Protein AF-A0A7Y9J3Q9-F1 (afdb_monomer_lite)

Secondary structure (DSSP, 8-state):
-PPPB-TTSPBTTTSPP-B---SS-PPTTSSSS---TT---S-SBSSPPP--HHHHHHHHHHHHHHS--BTTB--GGGSSHHHHHHHHSBPTTS---STT--BHHHHHHHHHHHHHHHHHS-HHHHHHHHHHHHHTT-HHHHHHHHHHHHHHHTSHHHHHHHHHH-GGGTT-----TTTTTTTTSPP--HHHHHHHHHH-----GGG-PPP-GGG-----

Organism: NCBI:txid663602

pLDDT: mean 79.46, std 19.02, range [37.28, 98.75]

Radius of gyration: 23.72 Å; chains: 1; bounding box: 51×58×69 Å

InterPro domains:
  IPR027056 Gluconate 2-dehydrogenase subunit 3 [PF13618] (55-160)

Foldseek 3Di:
DDFDADPVRHGFQEAAAAKDFEQFDDDAPVQQHDDPGRDGDDIFHNDFADDDPQLLLLLLLLLCLLPPDDPLADRLSVQCLRSLLRRHAGEGRYHQDDPVSHHDVLLVVVSVVCTVVLSVDDSVVVNVVLVVCVVVVPSNSRRSSVSSVVSRCQGSRRLVSQLVPPPVSVPPPHDCPPPHVPVPDDPCDPVVVVVCVVPPDDDDPVRDDDDDCPPPDDDD

Sequence (220 aa):
MSSVHTENGAPVGEAPAPWGAPEATVEPGKGGGYFEAGRPRLGGLEKPVQFSEPRQAVIKALADTIIPPHPDWPDASAVDIVAFCGRYITPTGYKNKHFPWADEDSFVAALDRLGQAFVDADPAERAKAFEALEKAEDPFFEQIRALVYYGYYSRPEVVLAIRKNVPAGRDYHGPPLPYGYIQSLEPWDETTLAQANDNGSYLETDQVERVDLSKITWIR

Structure (mmCIF, N/CA/C/O backbone):
data_AF-A0A7Y9J3Q9-F1
#
_entry.id   AF-A0A7Y9J3Q9-F1
#
loop_
_atom_site.group_PDB
_atom_site.id
_atom_site.type_symbol
_atom_site.label_atom_id
_atom_site.label_alt_id
_atom_site.label_comp_id
_atom_site.label_asym_id
_atom_site.label_entity_id
_atom_site.label_seq_id
_atom_site.pdbx_PDB_ins_code
_atom_site.Cartn_x
_atom_site.Cartn_y
_atom_site.Cartn_z
_atom_site.occupancy
_atom_site.B_iso_or_equiv
_atom_site.auth_seq_id
_atom_site.auth_comp_id
_atom_site.auth_asym_id
_atom_site.auth_atom_id
_atom_site.pdbx_PDB_model_num
ATOM 1 N N . MET A 1 1 ? -34.532 19.925 7.547 1.00 42.62 1 MET A N 1
ATOM 2 C CA . MET A 1 1 ? -33.299 19.111 7.560 1.00 42.62 1 MET A CA 1
ATOM 3 C C . MET A 1 1 ? -32.415 19.653 6.451 1.00 42.62 1 MET A C 1
ATOM 5 O O . MET A 1 1 ? -32.824 19.569 5.303 1.00 42.62 1 MET A O 1
ATOM 9 N N . SER A 1 2 ? -31.320 20.338 6.790 1.00 43.47 2 SER A N 1
ATOM 10 C CA . SER A 1 2 ? -30.417 20.947 5.800 1.00 43.47 2 SER A CA 1
ATOM 11 C C . SER A 1 2 ? -29.634 19.838 5.100 1.00 43.47 2 SER A C 1
ATOM 13 O O . SER A 1 2 ? -28.964 19.067 5.783 1.00 43.47 2 SER A O 1
ATOM 15 N N . SER A 1 3 ? -29.740 19.725 3.777 1.00 48.22 3 SER A N 1
ATOM 16 C CA . SER A 1 3 ? -28.911 18.804 2.997 1.00 48.22 3 SER A CA 1
ATOM 17 C C . SER A 1 3 ? -27.467 19.299 3.004 1.00 48.22 3 SER A C 1
ATOM 19 O O . SER A 1 3 ? -27.197 20.456 2.683 1.00 48.22 3 SER A O 1
ATOM 21 N N . VAL A 1 4 ? -26.539 18.435 3.413 1.00 51.44 4 VAL A N 1
ATOM 22 C CA . VAL A 1 4 ? -25.102 18.700 3.304 1.00 51.44 4 VAL A CA 1
ATOM 23 C C . VAL A 1 4 ? -24.695 18.399 1.862 1.00 51.44 4 VAL A C 1
ATOM 25 O O . VAL A 1 4 ? -25.029 17.338 1.328 1.00 51.44 4 VAL A O 1
ATOM 28 N N . HIS A 1 5 ? -24.022 19.350 1.221 1.00 49.19 5 HIS A N 1
ATOM 29 C CA . HIS A 1 5 ? -23.558 19.257 -0.162 1.00 49.19 5 HIS A CA 1
ATOM 30 C C . HIS A 1 5 ? -22.026 19.154 -0.197 1.00 49.19 5 HIS A C 1
ATOM 32 O O . HIS A 1 5 ? -21.348 19.700 0.670 1.00 49.19 5 HIS A O 1
ATOM 38 N N . THR A 1 6 ? -21.488 18.447 -1.193 1.00 55.41 6 THR A N 1
ATOM 39 C CA . THR A 1 6 ? -20.044 18.408 -1.510 1.00 55.41 6 THR A CA 1
ATOM 40 C C . THR A 1 6 ? -19.549 19.780 -1.998 1.00 55.41 6 THR A C 1
ATOM 42 O O . THR A 1 6 ? -20.369 20.634 -2.343 1.00 55.41 6 THR A O 1
ATOM 45 N N . GLU A 1 7 ? -18.228 19.999 -2.102 1.00 53.34 7 GLU A N 1
ATOM 46 C CA . GLU A 1 7 ? -17.648 21.247 -2.660 1.00 53.34 7 GLU A CA 1
ATOM 47 C C . GLU A 1 7 ? -18.191 21.594 -4.064 1.00 53.34 7 GLU A C 1
ATOM 49 O O . GLU A 1 7 ? -18.233 22.761 -4.444 1.00 53.34 7 GLU A O 1
ATOM 54 N N . ASN A 1 8 ? -18.697 20.596 -4.799 1.00 52.78 8 ASN A N 1
ATOM 55 C CA . ASN A 1 8 ? -19.286 20.747 -6.132 1.00 52.78 8 ASN A CA 1
ATOM 56 C C . ASN A 1 8 ? -20.826 20.896 -6.126 1.00 52.78 8 ASN A C 1
ATOM 58 O O . ASN A 1 8 ? -21.457 20.804 -7.177 1.00 52.78 8 ASN A O 1
ATOM 62 N N . GLY A 1 9 ? -21.463 21.075 -4.963 1.00 55.41 9 GLY A N 1
ATOM 63 C CA . GLY A 1 9 ? -22.913 21.295 -4.835 1.00 55.41 9 GLY A CA 1
ATOM 64 C C . GLY A 1 9 ? -23.789 20.037 -4.943 1.00 55.41 9 GLY A C 1
ATOM 65 O O . GLY A 1 9 ? -25.004 20.111 -4.755 1.00 55.41 9 GLY A O 1
ATOM 66 N N . ALA A 1 10 ? -23.205 18.865 -5.196 1.00 57.31 10 ALA A N 1
ATOM 67 C CA . ALA A 1 10 ? -23.936 17.600 -5.250 1.00 57.31 10 ALA A CA 1
ATOM 68 C C . ALA A 1 10 ? -24.262 17.060 -3.841 1.00 57.31 10 ALA A C 1
ATOM 70 O O . ALA A 1 10 ? -23.488 17.323 -2.913 1.00 57.31 10 ALA A O 1
ATOM 71 N N . PRO A 1 11 ? -25.357 16.292 -3.664 1.00 60.12 11 PRO A N 1
ATOM 72 C CA . PRO A 1 11 ? -25.676 15.649 -2.391 1.00 60.12 11 PRO A CA 1
ATOM 73 C C . PRO A 1 11 ? -24.534 14.737 -1.929 1.00 60.12 11 PRO A C 1
ATOM 75 O O . PRO A 1 11 ? -23.948 13.999 -2.729 1.00 60.12 11 PRO A O 1
ATOM 78 N N . VAL A 1 12 ? -24.223 14.791 -0.632 1.00 64.88 12 VAL A N 1
ATOM 79 C CA . VAL A 1 12 ? -23.258 13.887 0.008 1.00 64.88 12 VAL A CA 1
ATOM 80 C C . VAL A 1 12 ? -23.619 12.426 -0.290 1.00 64.88 12 VAL A C 1
ATOM 82 O O . VAL A 1 12 ? -24.762 12.012 -0.117 1.00 64.88 12 VAL A O 1
ATOM 85 N N . GLY A 1 13 ? -22.638 11.647 -0.749 1.00 60.88 13 GLY A N 1
ATOM 86 C CA . GLY A 1 13 ? -22.780 10.216 -1.036 1.00 60.88 13 GLY A CA 1
ATOM 87 C C . GLY A 1 13 ? -23.305 9.868 -2.434 1.00 60.88 13 GLY A C 1
ATOM 88 O O . GLY A 1 13 ? -23.347 8.687 -2.781 1.00 60.88 13 GLY A O 1
ATOM 89 N N . GLU A 1 14 ? -23.659 10.852 -3.268 1.00 69.88 14 GLU A N 1
ATOM 90 C CA . GLU A 1 14 ? -24.157 10.602 -4.632 1.00 69.88 14 GLU A CA 1
ATOM 91 C C . GLU A 1 14 ? -23.128 10.931 -5.724 1.00 69.88 14 GLU A C 1
ATOM 93 O O . GLU A 1 14 ? -23.057 10.233 -6.745 1.00 69.88 14 GLU A O 1
ATOM 98 N N . ALA A 1 15 ? -22.286 11.944 -5.501 1.00 68.94 15 ALA A N 1
ATOM 99 C CA . ALA A 1 15 ? -21.261 12.347 -6.460 1.00 68.94 15 ALA A CA 1
ATOM 100 C C . ALA A 1 15 ? -20.084 11.355 -6.517 1.00 68.94 15 ALA A C 1
ATOM 102 O O . ALA A 1 15 ? -19.640 10.862 -5.475 1.00 68.94 15 ALA A O 1
ATOM 103 N N . PRO A 1 16 ? -19.537 11.059 -7.716 1.00 65.12 16 PRO A N 1
ATOM 104 C CA . PRO A 1 16 ? -18.237 10.405 -7.817 1.00 65.12 16 PRO A CA 1
ATOM 105 C C . PRO A 1 16 ? -17.138 11.328 -7.276 1.00 65.12 16 PRO A C 1
ATOM 107 O O . PRO A 1 16 ? -17.211 12.544 -7.451 1.00 65.12 16 PRO A O 1
ATOM 110 N N . ALA A 1 17 ? -16.115 10.748 -6.649 1.00 66.88 17 ALA A N 1
ATOM 111 C CA . ALA A 1 17 ? -14.922 11.494 -6.261 1.00 66.88 17 ALA A CA 1
ATOM 112 C C . ALA A 1 17 ? -14.187 12.048 -7.501 1.00 66.88 17 ALA A C 1
ATOM 114 O O . ALA A 1 17 ? -14.263 11.427 -8.566 1.00 66.88 17 ALA A O 1
ATOM 115 N N . PRO A 1 18 ? -13.497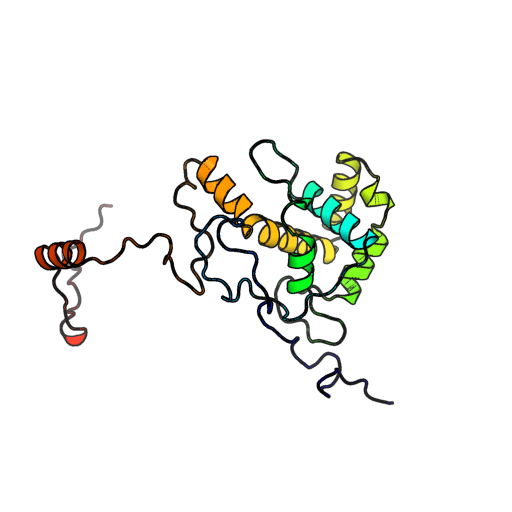 13.199 -7.403 1.00 69.75 18 PRO A N 1
ATOM 116 C CA . PRO A 1 18 ? -12.731 13.751 -8.517 1.00 69.75 18 PRO A CA 1
ATOM 117 C C . PRO A 1 18 ? -11.520 12.857 -8.830 1.00 69.75 18 PRO A C 1
ATOM 119 O O . PRO A 1 18 ? -10.536 12.819 -8.088 1.00 69.75 18 PRO A O 1
ATOM 122 N N . TRP A 1 19 ? -11.617 12.105 -9.929 1.00 61.50 19 TRP A N 1
ATOM 123 C CA . TRP A 1 19 ? -10.537 11.268 -10.453 1.00 61.50 19 TRP A CA 1
ATOM 124 C C . TRP A 1 19 ? -9.610 12.090 -11.341 1.00 61.50 19 TRP A C 1
ATOM 126 O O . TRP A 1 19 ? -10.067 12.819 -12.220 1.00 61.50 19 TRP A O 1
ATOM 136 N N . GLY A 1 20 ? -8.308 11.919 -11.154 1.00 60.81 20 GLY A N 1
ATOM 137 C CA . GLY A 1 20 ? -7.297 12.650 -11.901 1.00 60.81 20 GLY A CA 1
ATOM 138 C C . GLY A 1 20 ? -5.899 12.198 -11.514 1.00 60.81 20 GLY A C 1
ATOM 139 O O . GLY A 1 20 ? -5.695 11.519 -10.512 1.00 60.81 20 GLY A O 1
ATOM 140 N N . ALA A 1 21 ? -4.925 12.552 -12.337 1.00 55.50 21 ALA A N 1
ATOM 141 C CA . ALA A 1 21 ? -3.525 12.299 -12.042 1.00 55.50 21 ALA A CA 1
ATOM 142 C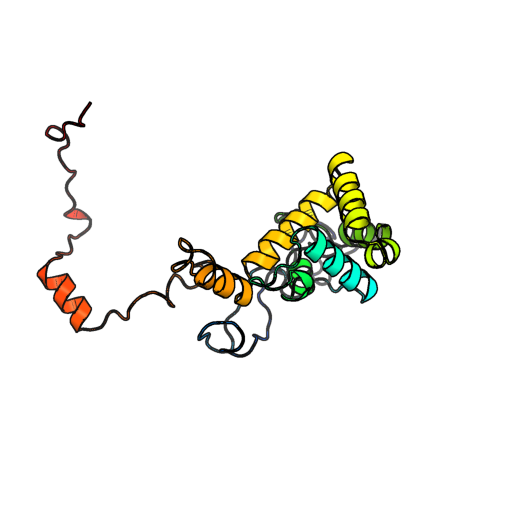 C . ALA A 1 21 ? -2.883 13.532 -11.388 1.00 55.50 21 ALA A C 1
ATOM 144 O O . ALA A 1 21 ? -3.349 14.646 -11.623 1.00 55.50 21 ALA A O 1
ATOM 145 N N . PRO A 1 22 ? -1.823 13.354 -10.580 1.00 53.41 22 PRO A N 1
ATOM 146 C CA . PRO A 1 22 ? -1.166 14.461 -9.890 1.00 53.41 22 PRO A CA 1
ATOM 147 C C . PRO A 1 22 ? -0.633 15.522 -10.863 1.00 53.41 22 PRO A C 1
ATOM 149 O O . PRO A 1 22 ? -0.102 15.192 -11.923 1.00 53.41 22 PRO A O 1
ATOM 152 N N . GLU A 1 23 ? -0.714 16.787 -10.443 1.00 47.53 23 GLU A N 1
ATOM 153 C CA . GLU A 1 23 ? -0.252 17.966 -11.195 1.00 47.53 23 GLU A CA 1
ATOM 154 C C . GLU A 1 23 ? 1.276 17.976 -11.416 1.00 47.53 23 GLU A C 1
ATOM 156 O O . GLU A 1 23 ? 1.760 18.509 -12.412 1.00 47.53 23 GLU A O 1
ATOM 161 N N . ALA A 1 24 ? 2.043 17.332 -10.524 1.00 49.06 24 ALA A N 1
ATOM 162 C CA . ALA A 1 24 ? 3.501 17.238 -10.592 1.00 49.06 24 ALA A CA 1
ATOM 163 C C . ALA A 1 24 ? 3.999 15.782 -10.567 1.00 49.06 24 ALA A C 1
ATOM 165 O O . ALA A 1 24 ? 3.512 14.939 -9.809 1.00 49.06 24 ALA A O 1
ATOM 166 N N . THR A 1 25 ? 5.012 15.495 -11.389 1.00 45.78 25 THR A N 1
ATOM 167 C CA . THR A 1 25 ? 5.641 14.174 -11.544 1.00 45.78 25 THR A CA 1
ATOM 168 C C . THR A 1 25 ? 7.032 14.136 -10.915 1.00 45.78 25 THR A C 1
ATOM 170 O O . THR A 1 25 ? 7.761 15.122 -10.989 1.00 45.78 25 THR A O 1
ATOM 173 N N . VAL A 1 26 ? 7.446 12.986 -10.368 1.00 46.09 26 VAL A N 1
ATOM 174 C CA . VAL A 1 26 ? 8.850 12.756 -9.975 1.00 46.09 26 VAL A CA 1
ATOM 175 C C . VAL A 1 26 ? 9.752 12.856 -11.208 1.00 46.09 26 VAL A C 1
ATOM 177 O O . VAL A 1 26 ? 9.405 12.332 -12.269 1.00 46.09 26 VAL A O 1
ATOM 180 N N . GLU A 1 27 ? 10.902 13.513 -11.045 1.00 41.78 27 GLU A N 1
ATOM 181 C CA . GLU A 1 27 ? 11.908 13.716 -12.091 1.00 41.78 27 GLU A CA 1
ATOM 182 C C . GLU A 1 27 ? 12.262 12.406 -12.831 1.00 41.78 27 GLU A C 1
ATOM 184 O O . GLU A 1 27 ? 12.531 11.372 -12.193 1.00 41.78 27 GLU A O 1
ATOM 189 N N . PRO A 1 28 ? 12.300 12.433 -14.174 1.00 37.28 28 PRO A N 1
ATOM 190 C CA . PRO A 1 28 ? 12.718 11.299 -14.992 1.00 37.28 28 PRO A CA 1
ATOM 191 C C . PRO A 1 28 ? 14.104 10.785 -14.584 1.00 37.28 28 PRO A C 1
ATOM 193 O O . PRO A 1 28 ? 15.003 11.561 -14.276 1.00 37.28 28 PRO A O 1
ATOM 196 N N . GLY A 1 29 ? 14.299 9.464 -14.574 1.00 43.34 29 GLY A N 1
ATOM 197 C CA . GLY A 1 29 ? 15.588 8.851 -14.219 1.00 43.34 29 GLY A CA 1
ATOM 198 C C . GLY A 1 29 ? 15.796 8.524 -12.733 1.00 43.34 29 GLY A C 1
ATOM 199 O O . GLY A 1 29 ? 16.590 7.636 -12.437 1.00 43.34 29 GLY A O 1
ATOM 200 N N . LYS A 1 30 ? 15.034 9.110 -11.796 1.00 49.03 30 LYS A N 1
ATOM 201 C CA . LYS A 1 30 ? 15.006 8.625 -10.395 1.00 49.03 30 LYS A CA 1
ATOM 202 C C . LYS A 1 30 ? 14.049 7.446 -10.176 1.00 49.03 30 LYS A C 1
ATOM 204 O O . LYS A 1 30 ? 14.211 6.702 -9.219 1.00 49.03 30 LYS A O 1
ATOM 209 N N . GLY A 1 31 ? 13.089 7.252 -11.085 1.00 45.97 31 GLY A N 1
ATOM 210 C CA . GLY A 1 31 ? 12.068 6.196 -11.041 1.00 45.97 31 GLY A CA 1
ATOM 211 C C . GLY A 1 31 ? 12.174 5.164 -12.168 1.00 45.97 31 GLY A C 1
ATOM 212 O O . GLY A 1 31 ? 11.148 4.767 -12.712 1.00 45.97 31 GLY A O 1
ATOM 213 N N . GLY A 1 32 ? 13.386 4.781 -12.585 1.00 40.25 32 GLY A N 1
ATOM 214 C CA . GLY A 1 32 ? 13.590 3.583 -13.415 1.00 40.25 32 GLY A CA 1
ATOM 215 C C . GLY A 1 32 ? 13.139 3.641 -14.882 1.00 40.25 32 GLY A C 1
ATOM 216 O O . GLY A 1 32 ? 12.872 2.597 -15.469 1.00 40.25 32 GLY A O 1
ATOM 217 N N . GLY A 1 33 ? 13.068 4.827 -15.493 1.00 45.22 33 GLY A N 1
ATOM 218 C CA . GLY A 1 33 ? 12.843 4.973 -16.935 1.00 45.22 33 GLY A CA 1
ATOM 219 C C . GLY A 1 33 ? 12.865 6.430 -17.400 1.00 45.22 33 GLY A C 1
ATOM 220 O O . GLY A 1 33 ? 12.677 7.347 -16.593 1.00 45.22 33 GLY A O 1
ATOM 221 N N . TYR A 1 34 ? 13.090 6.637 -18.701 1.00 43.34 34 TYR A N 1
ATOM 222 C CA . TYR A 1 34 ? 12.835 7.911 -19.374 1.00 43.34 34 TYR A CA 1
ATOM 223 C C . TYR A 1 34 ? 11.322 8.110 -19.432 1.00 43.34 34 TYR A C 1
ATOM 225 O O . TYR A 1 34 ? 10.614 7.456 -20.194 1.00 43.34 34 TYR A O 1
ATOM 233 N N . PHE A 1 35 ? 10.816 8.980 -18.575 1.00 48.69 35 PHE A N 1
ATOM 234 C CA . PHE A 1 35 ? 9.474 9.518 -18.704 1.00 48.69 35 PHE A CA 1
ATOM 235 C C . PHE A 1 35 ? 9.647 10.987 -19.042 1.00 48.69 35 PHE A C 1
ATOM 237 O O . PHE A 1 35 ? 10.524 11.630 -18.494 1.00 48.69 35 PHE A O 1
ATOM 244 N N . GLU A 1 36 ? 8.883 11.533 -19.970 1.00 43.66 36 GLU A N 1
ATOM 245 C CA . GLU A 1 36 ? 8.887 12.982 -20.157 1.00 43.66 36 GLU A CA 1
ATOM 246 C C . GLU A 1 36 ? 8.239 13.637 -18.930 1.00 43.66 36 GLU A C 1
ATOM 248 O O . GLU A 1 36 ? 7.224 13.146 -18.421 1.00 43.66 36 GLU A O 1
ATOM 253 N N . ALA A 1 37 ? 8.841 14.719 -18.432 1.00 38.62 37 ALA A N 1
ATOM 254 C CA . ALA A 1 37 ? 8.262 15.528 -17.366 1.00 38.62 37 ALA A CA 1
ATOM 255 C C . ALA A 1 37 ? 6.848 15.990 -17.767 1.00 38.62 37 ALA A C 1
ATOM 257 O O . ALA A 1 37 ? 6.629 16.403 -18.904 1.00 38.62 37 ALA A O 1
ATOM 258 N N . GLY A 1 38 ? 5.886 15.905 -16.840 1.00 40.22 38 GLY A N 1
ATOM 259 C CA . GLY A 1 38 ? 4.516 16.387 -17.063 1.00 40.22 38 GLY A CA 1
ATOM 260 C C . GLY A 1 38 ? 3.506 15.357 -17.583 1.00 40.22 38 GLY A C 1
ATOM 261 O O . GLY A 1 38 ? 2.379 15.736 -17.895 1.00 40.22 38 GLY A O 1
ATOM 262 N N . ARG A 1 39 ? 3.847 14.059 -17.663 1.00 41.94 39 ARG A N 1
ATOM 263 C CA . ARG A 1 39 ? 2.862 13.020 -18.020 1.00 41.94 39 ARG A CA 1
ATOM 264 C C . ARG A 1 39 ? 2.162 12.418 -16.789 1.00 41.94 39 ARG A C 1
ATOM 266 O O . ARG A 1 39 ? 2.842 11.882 -15.911 1.00 41.94 39 ARG A O 1
ATOM 273 N N . PRO A 1 40 ? 0.819 12.408 -16.742 1.00 42.28 40 PRO A N 1
ATOM 274 C CA . PRO A 1 40 ? 0.068 11.862 -15.618 1.00 42.28 40 PRO A CA 1
ATOM 275 C C . PRO A 1 40 ? 0.354 10.365 -15.399 1.00 42.28 40 PRO A C 1
ATOM 277 O O . PRO A 1 40 ? 0.285 9.565 -16.339 1.00 42.28 40 PRO A O 1
ATOM 280 N N . ARG A 1 41 ? 0.677 9.970 -14.157 1.00 52.75 41 ARG A N 1
ATOM 281 C CA . ARG A 1 41 ? 0.837 8.562 -13.748 1.00 52.75 41 ARG A CA 1
ATOM 282 C C . ARG A 1 41 ? -0.063 8.187 -12.582 1.00 52.75 41 ARG A C 1
ATOM 284 O O . ARG A 1 41 ? -0.216 8.968 -11.652 1.00 52.75 41 ARG A O 1
ATOM 291 N N . LEU A 1 42 ? -0.484 6.917 -12.635 1.00 55.06 42 LEU A N 1
ATOM 292 C CA . LEU A 1 42 ? -1.401 6.204 -11.744 1.00 55.06 42 LEU A CA 1
ATOM 293 C C . LEU A 1 42 ? -2.768 6.873 -11.680 1.00 55.06 42 LEU A C 1
ATOM 295 O O . LEU A 1 42 ? -2.892 8.056 -11.388 1.00 55.06 42 LEU A O 1
ATOM 299 N N . GLY A 1 43 ? -3.801 6.076 -11.948 1.00 64.62 43 GLY A N 1
ATOM 300 C CA . GLY A 1 43 ? -5.158 6.478 -11.620 1.00 64.62 43 GLY A CA 1
ATOM 301 C C . GLY A 1 43 ? -5.292 6.762 -10.124 1.00 64.62 43 GLY A C 1
ATOM 302 O O . GLY A 1 43 ? -4.380 6.528 -9.325 1.00 64.62 43 GLY A O 1
ATOM 303 N N . GLY A 1 44 ? -6.450 7.267 -9.757 1.00 78.19 44 GLY A N 1
ATOM 304 C CA . GLY A 1 44 ? -6.811 7.580 -8.391 1.00 78.19 44 GLY A CA 1
ATOM 305 C C . GLY A 1 44 ? -7.456 8.949 -8.329 1.00 78.19 44 GLY A C 1
ATOM 306 O O . GLY A 1 44 ? -7.828 9.547 -9.344 1.00 78.19 44 GLY A O 1
ATOM 307 N N . LEU A 1 45 ? -7.569 9.437 -7.109 1.00 79.12 45 LEU A N 1
ATOM 308 C CA . LEU A 1 45 ? -8.001 10.787 -6.826 1.00 79.12 45 LEU A CA 1
ATOM 309 C C . LEU A 1 45 ? -6.972 11.809 -7.297 1.00 79.12 45 LEU A C 1
ATOM 311 O O . LEU A 1 45 ? -5.773 11.657 -7.053 1.00 79.12 45 LEU A O 1
ATOM 315 N N . GLU A 1 46 ? -7.480 12.898 -7.870 1.00 75.25 46 GLU A N 1
ATOM 316 C CA . GLU A 1 46 ? -6.685 14.085 -8.191 1.00 75.25 46 GLU A CA 1
ATOM 317 C C . GLU A 1 46 ? -6.029 14.661 -6.926 1.00 75.25 46 GLU A C 1
ATOM 319 O O . GLU A 1 46 ? -4.838 14.973 -6.908 1.00 75.25 46 GLU A O 1
ATOM 324 N N . LYS A 1 47 ? -6.806 14.727 -5.838 1.00 83.81 47 LYS A N 1
ATOM 325 C CA . LYS A 1 47 ? -6.356 15.111 -4.498 1.00 83.81 47 LYS A CA 1
ATOM 326 C C . LYS A 1 47 ? -6.415 13.886 -3.583 1.00 83.81 47 LYS A C 1
ATOM 328 O O . LYS A 1 47 ? -7.512 13.495 -3.188 1.00 83.81 47 LYS A O 1
ATOM 333 N N . PRO A 1 48 ? -5.270 13.264 -3.254 1.00 89.00 48 PRO A N 1
ATOM 334 C CA . PRO A 1 48 ? -5.244 12.108 -2.368 1.00 89.00 48 PRO A CA 1
ATOM 335 C C . PRO A 1 48 ? -5.760 12.459 -0.968 1.00 89.00 48 PRO A C 1
ATOM 337 O O . PRO A 1 48 ? -5.450 13.540 -0.453 1.00 89.00 48 PRO A O 1
ATOM 340 N N . VAL A 1 49 ? -6.452 11.514 -0.331 1.00 93.38 49 VAL A N 1
ATOM 341 C CA . VAL A 1 49 ? -6.732 11.545 1.111 1.00 93.38 49 VAL A CA 1
ATOM 342 C C . VAL A 1 49 ? -5.410 11.673 1.871 1.00 93.38 49 VAL A C 1
ATOM 344 O O . VAL A 1 49 ? -4.445 10.959 1.587 1.00 93.38 49 VAL A O 1
ATOM 347 N N . GLN A 1 50 ? -5.358 12.608 2.820 1.00 95.19 50 GLN A N 1
ATOM 348 C CA . GLN A 1 50 ? -4.162 12.891 3.612 1.00 95.19 50 GLN A CA 1
ATOM 349 C C . GLN A 1 50 ? -4.249 12.207 4.975 1.00 95.19 50 GLN A C 1
ATOM 351 O O . GLN A 1 50 ? -5.244 12.326 5.686 1.00 95.19 50 GLN A O 1
ATOM 356 N N . PHE A 1 51 ? -3.171 11.537 5.376 1.00 96.94 51 PHE A N 1
ATOM 357 C CA . PHE A 1 51 ? -3.075 10.876 6.677 1.00 96.94 51 PHE A CA 1
ATOM 358 C C . PHE A 1 51 ? -2.166 11.665 7.617 1.00 96.94 51 PHE A C 1
ATOM 360 O O . PHE A 1 51 ? -1.099 12.130 7.213 1.00 96.94 51 PHE A O 1
ATOM 367 N N . SER A 1 52 ? -2.555 11.776 8.888 1.00 97.88 52 SER A N 1
ATOM 368 C CA . SER A 1 52 ? -1.690 12.316 9.942 1.00 97.88 52 SER A CA 1
ATOM 369 C C . SER A 1 52 ? -0.467 11.421 10.162 1.00 97.88 52 SER A C 1
ATOM 371 O O . SER A 1 52 ? -0.524 10.222 9.893 1.00 97.88 52 SER A O 1
ATOM 373 N N . GLU A 1 53 ? 0.630 11.971 10.690 1.00 98.12 53 GLU A N 1
ATOM 374 C CA . GLU A 1 53 ? 1.873 11.216 10.926 1.00 98.12 53 GLU A CA 1
ATOM 375 C C . GLU A 1 53 ? 1.666 9.883 11.677 1.00 98.12 53 GLU A C 1
ATOM 377 O O . GLU A 1 53 ? 2.187 8.869 11.202 1.00 98.12 53 GLU A O 1
ATOM 382 N N . PRO A 1 54 ? 0.851 9.803 12.754 1.00 98.25 54 PRO A N 1
ATOM 383 C CA . PRO A 1 54 ? 0.589 8.526 13.422 1.00 98.25 54 PRO A CA 1
ATOM 384 C C . PRO A 1 54 ? -0.069 7.493 12.500 1.00 98.25 54 PRO A C 1
ATOM 386 O O . PRO A 1 54 ? 0.314 6.326 12.484 1.00 98.25 54 PRO A O 1
ATOM 389 N N . ARG A 1 55 ? -1.023 7.919 11.666 1.00 98.50 55 ARG A N 1
ATOM 390 C CA . ARG A 1 55 ? -1.715 7.036 10.714 1.00 98.50 55 ARG A CA 1
ATOM 391 C C . ARG A 1 55 ? -0.786 6.581 9.594 1.00 98.50 55 ARG A C 1
ATOM 393 O O . ARG A 1 55 ? -0.843 5.425 9.186 1.00 98.50 55 ARG A O 1
ATOM 400 N N . GLN A 1 56 ? 0.113 7.454 9.137 1.00 98.62 56 GLN A N 1
ATOM 401 C CA . GLN A 1 56 ? 1.154 7.072 8.182 1.00 98.62 56 GLN A CA 1
ATOM 402 C C . GLN A 1 56 ? 2.077 5.992 8.757 1.00 98.62 56 GLN A C 1
ATOM 404 O O . GLN A 1 56 ? 2.435 5.059 8.039 1.00 98.62 56 GLN A O 1
ATOM 409 N N . ALA A 1 57 ? 2.441 6.091 10.040 1.00 98.62 57 ALA A N 1
ATOM 410 C CA . ALA A 1 57 ? 3.254 5.080 10.711 1.00 98.62 57 ALA A CA 1
ATOM 411 C C . ALA A 1 57 ? 2.536 3.721 10.779 1.00 98.62 57 ALA A C 1
ATOM 413 O O . ALA A 1 57 ? 3.150 2.699 10.475 1.00 98.62 57 ALA A O 1
ATOM 414 N N . VAL A 1 58 ? 1.229 3.708 11.074 1.00 98.75 58 VAL A N 1
ATOM 415 C CA . VAL A 1 58 ? 0.410 2.481 11.050 1.00 98.75 58 VAL A CA 1
ATOM 416 C C . VAL A 1 58 ? 0.372 1.867 9.648 1.00 98.75 58 VAL A C 1
ATOM 418 O O . VAL A 1 58 ? 0.617 0.671 9.506 1.00 98.75 58 VAL A O 1
ATOM 421 N N . ILE A 1 59 ? 0.135 2.669 8.601 1.00 98.69 59 ILE A N 1
ATOM 422 C CA . ILE A 1 59 ? 0.132 2.186 7.207 1.00 98.69 59 ILE A CA 1
ATOM 423 C C . ILE A 1 59 ? 1.483 1.556 6.845 1.00 98.69 59 ILE A C 1
ATOM 425 O O . ILE A 1 59 ? 1.517 0.477 6.259 1.00 98.69 59 ILE A O 1
ATOM 429 N N . LYS A 1 60 ? 2.597 2.200 7.209 1.00 98.56 60 LYS A N 1
ATOM 430 C CA . LYS A 1 60 ? 3.949 1.678 6.962 1.00 98.56 60 LYS A CA 1
ATOM 431 C C . LYS A 1 60 ? 4.203 0.366 7.705 1.00 98.56 60 LYS A C 1
ATOM 433 O O . LYS A 1 60 ? 4.684 -0.585 7.101 1.00 98.56 60 LYS A O 1
ATOM 438 N N . ALA A 1 61 ? 3.821 0.292 8.980 1.00 98.50 61 ALA A N 1
ATOM 439 C CA . ALA A 1 61 ? 3.952 -0.928 9.770 1.00 98.50 61 ALA A CA 1
ATOM 440 C C . ALA A 1 61 ? 3.104 -2.078 9.198 1.00 98.50 61 ALA A C 1
ATOM 442 O O . ALA A 1 61 ? 3.574 -3.213 9.157 1.00 98.50 61 ALA A O 1
ATOM 443 N N . LEU A 1 62 ? 1.884 -1.795 8.720 1.00 98.62 62 LEU A N 1
ATOM 444 C CA . LEU A 1 62 ? 1.042 -2.775 8.024 1.00 98.62 62 LEU A CA 1
ATOM 445 C C . LEU A 1 62 ? 1.688 -3.223 6.713 1.00 98.62 62 LEU A C 1
ATOM 447 O O . LEU A 1 62 ? 1.725 -4.420 6.446 1.00 98.62 62 LEU A O 1
ATOM 451 N N . ALA A 1 63 ? 2.234 -2.292 5.926 1.00 98.56 63 ALA A N 1
ATOM 452 C CA . ALA A 1 63 ? 2.899 -2.605 4.665 1.00 98.56 63 ALA A CA 1
ATOM 453 C C . ALA A 1 63 ? 4.059 -3.593 4.866 1.00 98.56 63 ALA A C 1
ATOM 455 O O . ALA A 1 63 ? 4.083 -4.626 4.203 1.00 98.56 63 ALA A O 1
ATOM 456 N N . ASP A 1 64 ? 4.936 -3.336 5.840 1.00 98.31 64 ASP A N 1
ATOM 457 C CA . ASP A 1 64 ? 6.058 -4.229 6.170 1.00 98.31 64 ASP A CA 1
ATOM 458 C C . ASP A 1 64 ? 5.616 -5.522 6.878 1.00 98.31 64 ASP A C 1
ATOM 460 O O . ASP A 1 64 ? 6.369 -6.488 6.942 1.00 98.31 64 ASP A O 1
ATOM 464 N N . THR A 1 65 ? 4.397 -5.570 7.423 1.00 98.31 65 THR A N 1
ATOM 465 C CA . THR A 1 65 ? 3.818 -6.811 7.970 1.00 98.31 65 THR A CA 1
ATOM 466 C C . THR A 1 65 ? 3.265 -7.695 6.848 1.00 98.31 65 THR A C 1
ATOM 468 O O . THR A 1 65 ? 3.446 -8.909 6.871 1.00 98.31 65 THR A O 1
ATOM 471 N N . ILE A 1 66 ? 2.601 -7.092 5.855 1.00 98.25 66 ILE A N 1
ATOM 472 C CA . ILE A 1 66 ? 2.000 -7.788 4.705 1.00 98.25 66 ILE A CA 1
ATOM 473 C C . ILE A 1 66 ? 3.077 -8.242 3.715 1.00 98.25 66 ILE A C 1
ATOM 475 O O . ILE A 1 66 ? 2.987 -9.341 3.169 1.00 98.25 66 ILE A O 1
ATOM 479 N N . ILE A 1 67 ? 4.085 -7.399 3.482 1.00 97.56 67 ILE A N 1
ATOM 480 C CA . ILE A 1 67 ? 5.242 -7.673 2.628 1.00 97.56 67 ILE A CA 1
ATOM 481 C C . ILE A 1 67 ? 6.500 -7.469 3.485 1.00 97.56 67 ILE A C 1
ATOM 483 O O . ILE A 1 67 ? 6.998 -6.345 3.580 1.00 97.56 67 ILE A O 1
ATOM 487 N N . PRO A 1 68 ? 7.006 -8.535 4.131 1.00 96.06 68 PRO A N 1
ATOM 488 C CA . PRO A 1 68 ? 8.179 -8.445 4.991 1.00 96.06 68 PRO A CA 1
ATOM 489 C C . PRO A 1 68 ? 9.434 -7.936 4.263 1.00 96.06 68 PRO A C 1
ATOM 491 O O . PRO A 1 68 ? 9.659 -8.324 3.111 1.00 96.06 68 PRO A O 1
ATOM 494 N N . PRO A 1 69 ? 10.288 -7.137 4.935 1.00 94.31 69 PRO A N 1
ATOM 495 C CA . PRO A 1 69 ? 11.585 -6.706 4.415 1.00 94.31 69 PRO A CA 1
ATOM 496 C C . PRO A 1 69 ? 12.448 -7.867 3.910 1.00 94.31 69 PRO A C 1
ATOM 498 O O . PRO A 1 69 ? 12.535 -8.920 4.549 1.00 94.31 69 PRO A O 1
ATOM 501 N N . HIS A 1 70 ? 13.143 -7.663 2.790 1.00 95.25 70 HIS A N 1
ATOM 502 C CA . HIS A 1 70 ? 14.069 -8.647 2.230 1.00 95.25 70 HIS A CA 1
ATOM 503 C C . HIS A 1 70 ? 15.259 -7.952 1.549 1.00 95.25 70 HIS A C 1
ATOM 505 O O . HIS A 1 70 ? 15.034 -7.026 0.783 1.00 95.25 70 HIS A O 1
ATOM 511 N N . PRO A 1 71 ? 16.516 -8.417 1.710 1.00 94.19 71 PRO A N 1
ATOM 512 C CA . PRO A 1 71 ? 17.703 -7.717 1.193 1.00 94.19 71 PRO A CA 1
ATOM 513 C C . PRO A 1 71 ? 17.684 -7.375 -0.306 1.00 94.19 71 PRO A C 1
ATOM 515 O O . PRO A 1 71 ? 18.180 -6.330 -0.718 1.00 94.19 71 PRO A O 1
ATOM 518 N N . ASP A 1 72 ? 17.125 -8.263 -1.126 1.00 94.38 72 ASP A N 1
ATOM 519 C CA . ASP A 1 72 ? 17.038 -8.066 -2.579 1.00 94.38 72 ASP A CA 1
ATOM 520 C C . ASP A 1 72 ? 15.866 -7.180 -3.036 1.00 94.38 72 ASP A C 1
ATOM 522 O O . ASP A 1 72 ? 15.797 -6.824 -4.217 1.00 94.38 72 ASP A O 1
ATOM 526 N N . TRP A 1 73 ? 14.947 -6.831 -2.136 1.00 95.00 73 TRP A N 1
ATOM 527 C CA . TRP A 1 73 ? 13.699 -6.141 -2.452 1.00 95.00 73 TRP A CA 1
ATOM 528 C C . TRP A 1 73 ? 13.588 -4.829 -1.665 1.00 95.00 73 TRP A C 1
ATOM 530 O O . TRP A 1 73 ? 14.030 -4.760 -0.524 1.00 95.00 73 TRP A O 1
ATOM 540 N N . PRO A 1 74 ? 13.000 -3.766 -2.237 1.00 95.44 74 PRO A N 1
ATOM 541 C CA . PRO A 1 74 ? 12.680 -2.572 -1.461 1.00 95.44 74 PRO A CA 1
ATOM 542 C C . PRO A 1 74 ? 11.705 -2.900 -0.326 1.00 95.44 74 PRO A C 1
ATOM 544 O O . PRO A 1 74 ? 10.771 -3.674 -0.535 1.00 95.44 74 PRO A O 1
ATOM 547 N N . ASP A 1 75 ? 11.853 -2.270 0.834 1.00 96.62 75 ASP A N 1
ATOM 548 C CA . ASP A 1 75 ? 10.861 -2.394 1.906 1.00 96.62 75 ASP A CA 1
ATOM 549 C C . ASP A 1 75 ? 9.530 -1.764 1.475 1.00 96.62 75 ASP A C 1
ATOM 551 O O . ASP A 1 75 ? 9.503 -0.718 0.817 1.00 96.62 75 ASP A O 1
ATOM 555 N N . ALA A 1 76 ? 8.403 -2.374 1.842 1.00 96.81 76 ALA A N 1
ATOM 556 C CA . ALA A 1 76 ? 7.098 -1.897 1.393 1.00 96.81 76 ALA A CA 1
ATOM 557 C C . ALA A 1 76 ? 6.747 -0.515 1.959 1.00 96.81 76 ALA A C 1
ATOM 559 O O . ALA A 1 76 ? 6.147 0.314 1.269 1.00 96.81 76 ALA A O 1
ATOM 560 N N . SER A 1 77 ? 7.187 -0.222 3.180 1.00 96.88 77 SER A N 1
ATOM 561 C CA . SER A 1 77 ? 7.065 1.098 3.796 1.00 96.88 77 SER A CA 1
ATOM 562 C C . SER A 1 77 ? 7.914 2.189 3.132 1.00 96.88 77 SER A C 1
ATOM 564 O O . SER A 1 77 ? 7.619 3.377 3.315 1.00 96.88 77 SER A O 1
ATOM 566 N N . ALA A 1 78 ? 8.936 1.817 2.352 1.00 93.88 78 ALA A N 1
ATOM 567 C CA . ALA A 1 78 ? 9.884 2.745 1.738 1.00 93.88 78 ALA A CA 1
ATOM 568 C C . ALA A 1 78 ? 9.468 3.227 0.337 1.00 93.88 78 ALA A C 1
ATOM 570 O O . ALA A 1 78 ? 10.064 4.173 -0.177 1.00 93.88 78 ALA A O 1
ATOM 571 N N . VAL A 1 79 ? 8.440 2.626 -0.271 1.00 90.69 79 VAL A N 1
ATOM 572 C CA . VAL A 1 79 ? 8.094 2.837 -1.689 1.00 90.69 79 VAL A CA 1
ATOM 573 C C . VAL A 1 79 ? 6.798 3.635 -1.897 1.00 90.69 79 VAL A C 1
ATOM 575 O O . VAL A 1 79 ? 5.932 3.273 -2.686 1.00 90.69 79 VAL A O 1
ATOM 578 N N . ASP A 1 80 ? 6.639 4.746 -1.170 1.00 90.25 80 ASP A N 1
ATOM 579 C CA . ASP A 1 80 ? 5.511 5.697 -1.306 1.00 90.25 80 ASP A CA 1
ATOM 580 C C . ASP A 1 80 ? 4.103 5.088 -1.091 1.00 90.25 80 ASP A C 1
ATOM 582 O O . ASP A 1 80 ? 3.099 5.504 -1.678 1.00 90.25 80 ASP A O 1
ATOM 586 N N . ILE A 1 81 ? 4.004 4.079 -0.218 1.00 94.88 81 ILE A N 1
ATOM 587 C CA . ILE A 1 81 ? 2.758 3.326 -0.019 1.00 94.88 81 ILE A CA 1
ATOM 588 C C . ILE A 1 81 ? 1.621 4.169 0.577 1.00 94.88 81 ILE A C 1
ATOM 590 O O . ILE A 1 81 ? 0.455 3.988 0.240 1.00 94.88 81 ILE A O 1
ATOM 594 N N . VAL A 1 82 ? 1.961 5.146 1.421 1.00 96.56 82 VAL A N 1
ATOM 595 C CA . VAL A 1 82 ? 0.997 6.046 2.071 1.00 96.56 82 VAL A CA 1
ATOM 596 C C . VAL A 1 82 ? 0.267 6.905 1.040 1.00 96.56 82 VAL A C 1
ATOM 598 O O . VAL A 1 82 ? -0.963 6.975 1.056 1.00 96.56 82 VAL A O 1
ATOM 601 N N . ALA A 1 83 ? 1.008 7.535 0.121 1.00 92.00 83 ALA A N 1
ATOM 602 C CA . ALA A 1 83 ? 0.406 8.356 -0.922 1.00 92.00 83 ALA A CA 1
ATOM 603 C C . ALA A 1 83 ? -0.400 7.502 -1.908 1.00 92.00 83 ALA A C 1
ATOM 605 O O . ALA A 1 83 ? -1.434 7.949 -2.409 1.00 92.00 83 ALA A O 1
ATOM 606 N N . PHE A 1 84 ? 0.037 6.261 -2.162 1.00 92.25 84 PHE A N 1
ATOM 607 C CA . PHE A 1 84 ? -0.745 5.311 -2.945 1.00 92.25 84 PHE A CA 1
ATOM 608 C C . PHE A 1 84 ? -2.093 5.008 -2.280 1.00 92.25 84 PHE A C 1
ATOM 610 O O . PHE A 1 84 ? -3.119 5.178 -2.932 1.00 92.25 84 PHE A O 1
ATOM 617 N N . CYS A 1 85 ? -2.125 4.650 -0.991 1.00 95.25 85 CYS A N 1
ATOM 618 C CA . CYS A 1 85 ? -3.383 4.442 -0.265 1.00 95.25 85 CYS A CA 1
ATOM 619 C C . CYS A 1 85 ? -4.305 5.664 -0.383 1.00 95.25 85 CYS A C 1
ATOM 621 O O . CYS A 1 85 ? -5.469 5.527 -0.756 1.00 95.25 85 CYS A O 1
ATOM 623 N N . GLY A 1 86 ? -3.763 6.867 -0.161 1.00 94.50 86 GLY A N 1
ATOM 624 C CA . GLY A 1 86 ? -4.530 8.111 -0.235 1.00 94.50 86 GLY A CA 1
ATOM 625 C C . GLY A 1 86 ? -5.173 8.366 -1.601 1.00 94.50 86 GLY A C 1
ATOM 626 O O . GLY A 1 86 ? -6.225 8.991 -1.672 1.00 94.50 86 GLY A O 1
ATOM 627 N N . ARG A 1 87 ? -4.588 7.862 -2.696 1.00 90.75 87 ARG A N 1
ATOM 628 C CA . ARG A 1 87 ? -5.149 7.994 -4.052 1.00 90.75 87 ARG A CA 1
ATOM 629 C C . ARG A 1 87 ? -6.326 7.064 -4.337 1.00 90.75 87 ARG A C 1
ATOM 631 O O . ARG A 1 87 ? -7.068 7.341 -5.273 1.00 90.75 87 ARG A O 1
ATOM 638 N N . TYR A 1 88 ? -6.479 5.971 -3.597 1.00 91.12 88 TYR A N 1
ATOM 639 C CA . TYR A 1 88 ? -7.440 4.906 -3.920 1.00 91.12 88 TYR A CA 1
ATOM 640 C C . TYR A 1 88 ? -8.500 4.679 -2.836 1.00 91.12 88 TYR A C 1
ATOM 642 O O . TYR A 1 88 ? -9.325 3.776 -2.962 1.00 91.12 88 TYR A O 1
ATOM 650 N N . ILE A 1 89 ? -8.508 5.512 -1.797 1.00 93.44 89 ILE A N 1
ATOM 651 C CA . ILE A 1 89 ? -9.554 5.543 -0.774 1.00 93.44 89 ILE A CA 1
ATOM 652 C C . ILE A 1 89 ? -10.572 6.613 -1.153 1.00 93.44 89 ILE A C 1
ATOM 654 O O . ILE A 1 89 ? -10.199 7.733 -1.478 1.00 93.44 89 ILE A O 1
ATOM 658 N N . THR A 1 90 ? -11.858 6.275 -1.126 1.00 92.50 90 THR A N 1
ATOM 659 C CA . THR A 1 90 ? -12.931 7.226 -1.441 1.00 92.50 90 THR A CA 1
ATOM 660 C C . THR A 1 90 ? -13.008 8.293 -0.344 1.00 92.50 90 THR A C 1
ATOM 662 O O . THR A 1 90 ? -13.201 7.912 0.810 1.00 92.50 90 THR A O 1
ATOM 665 N N . PRO A 1 91 ? -12.914 9.601 -0.653 1.00 92.00 91 PRO A N 1
ATOM 666 C CA . PRO A 1 91 ? -12.946 10.633 0.375 1.00 92.00 91 PRO A CA 1
ATOM 667 C C . PRO A 1 91 ? -14.322 10.741 1.023 1.00 92.00 91 PRO A C 1
ATOM 669 O O . PRO A 1 91 ? -15.345 10.402 0.408 1.00 92.00 91 PRO A O 1
ATOM 672 N N . THR A 1 92 ? -14.353 11.285 2.235 1.00 90.94 92 THR A N 1
ATOM 673 C CA . THR A 1 92 ? -15.596 11.513 2.972 1.00 90.94 92 THR A CA 1
ATOM 674 C C . THR A 1 92 ? -16.592 12.311 2.133 1.00 90.94 92 THR A C 1
ATOM 676 O O . THR A 1 92 ? -16.286 13.337 1.524 1.00 90.94 92 THR A O 1
ATOM 679 N N . GLY A 1 93 ? -17.822 11.809 2.088 1.00 86.12 93 GLY A N 1
ATOM 680 C CA . GLY A 1 93 ? -18.930 12.442 1.386 1.00 86.12 93 GLY A CA 1
ATOM 681 C C . GLY A 1 93 ? -19.057 12.125 -0.107 1.00 86.12 93 GLY A C 1
ATOM 682 O O . GLY A 1 93 ? -19.976 12.639 -0.749 1.00 86.12 93 GLY A O 1
ATOM 683 N N . TYR A 1 94 ? -18.213 11.247 -0.654 1.00 83.81 94 TYR A N 1
ATOM 684 C CA . TYR A 1 94 ? -18.322 10.759 -2.031 1.00 83.81 94 TYR A CA 1
ATOM 685 C C . TYR A 1 94 ? -18.845 9.323 -2.110 1.00 83.81 94 TYR A C 1
ATOM 687 O O . TYR A 1 94 ? -18.739 8.533 -1.173 1.00 83.81 94 TYR A O 1
ATOM 695 N N . LYS A 1 95 ? -19.410 8.962 -3.268 1.00 80.44 95 LYS A N 1
ATOM 696 C CA . LYS A 1 95 ? -19.875 7.597 -3.520 1.00 80.44 95 LYS A CA 1
ATOM 697 C C . LYS A 1 95 ? -18.694 6.660 -3.749 1.00 80.44 95 LYS A C 1
ATOM 699 O O . LYS A 1 95 ? -17.980 6.787 -4.746 1.00 80.44 95 LYS A O 1
ATOM 704 N N . ASN A 1 96 ? -18.572 5.660 -2.888 1.00 82.75 96 ASN A N 1
ATOM 705 C CA . ASN A 1 96 ? -17.597 4.589 -3.022 1.00 82.75 96 ASN A CA 1
ATOM 706 C C . ASN A 1 96 ? -17.959 3.672 -4.207 1.00 82.75 96 ASN A C 1
ATOM 708 O O . ASN A 1 96 ? -19.028 3.058 -4.231 1.00 82.75 96 ASN A O 1
ATOM 712 N N . LYS A 1 97 ? -17.109 3.644 -5.239 1.00 76.69 97 LYS A N 1
ATOM 713 C CA . LYS A 1 97 ? -17.378 2.946 -6.516 1.00 76.69 97 LYS A CA 1
ATOM 714 C C . LYS A 1 97 ? -16.272 1.999 -6.961 1.00 76.69 97 LYS A C 1
ATOM 716 O O . LYS A 1 97 ? -16.523 1.150 -7.813 1.00 76.69 97 LYS A O 1
ATOM 721 N N . HIS A 1 98 ? -15.064 2.162 -6.440 1.00 77.81 98 HIS A N 1
ATOM 722 C CA . HIS A 1 98 ? -13.883 1.504 -6.977 1.00 77.81 98 HIS A CA 1
ATOM 723 C C . HIS A 1 98 ? -13.324 0.535 -5.957 1.00 77.81 98 HIS A C 1
ATOM 725 O O . HIS A 1 98 ? -13.231 0.858 -4.778 1.00 77.81 98 HIS A O 1
ATOM 731 N N . PHE A 1 99 ? -12.935 -0.643 -6.436 1.00 80.50 99 PHE A N 1
ATOM 732 C CA . PHE A 1 99 ? -12.144 -1.588 -5.664 1.00 80.50 99 PHE A CA 1
ATOM 733 C C . PHE A 1 99 ? -10.916 -0.863 -5.052 1.00 80.50 99 PHE A C 1
ATOM 735 O O . PHE A 1 99 ? -10.281 -0.088 -5.773 1.00 80.50 99 PHE A O 1
ATOM 742 N N . PRO A 1 100 ? -10.559 -1.092 -3.770 1.00 91.44 100 PRO A N 1
ATOM 743 C CA . PRO A 1 100 ? -11.054 -2.143 -2.866 1.00 91.44 100 PRO A CA 1
ATOM 744 C C . PRO A 1 100 ? -12.304 -1.760 -2.062 1.00 91.44 100 PRO A C 1
ATOM 746 O O . PRO A 1 100 ? -12.588 -2.356 -1.028 1.00 91.44 100 PRO A O 1
ATOM 749 N N . TRP A 1 101 ? -13.047 -0.754 -2.513 1.00 90.25 101 TRP A N 1
ATOM 750 C CA . TRP A 1 101 ? -14.209 -0.209 -1.825 1.00 90.25 101 TRP A CA 1
ATOM 751 C C . TRP A 1 101 ? -13.884 0.315 -0.426 1.00 90.25 101 TRP A C 1
ATOM 753 O O . TRP A 1 101 ? -14.693 0.183 0.487 1.00 90.25 101 TRP A O 1
ATOM 763 N N . ALA A 1 102 ? -12.720 0.944 -0.265 1.00 94.12 102 ALA A N 1
ATOM 764 C CA . ALA A 1 102 ? -12.370 1.666 0.952 1.00 94.12 102 ALA A CA 1
ATOM 765 C C . ALA A 1 102 ? -12.926 3.099 0.913 1.00 94.12 102 ALA A C 1
ATOM 767 O O . ALA A 1 102 ? -12.786 3.799 -0.096 1.00 94.12 102 ALA A O 1
ATOM 768 N N . ASP A 1 103 ? -13.525 3.537 2.017 1.00 94.44 103 ASP A N 1
ATOM 769 C CA . ASP A 1 103 ? -13.877 4.931 2.293 1.00 94.44 103 ASP A CA 1
ATOM 770 C C . ASP A 1 103 ? -13.020 5.499 3.428 1.00 94.44 103 ASP A C 1
ATOM 772 O O . ASP A 1 103 ? -12.543 4.768 4.296 1.00 94.44 103 ASP A O 1
ATOM 776 N N . GLU A 1 104 ? -12.795 6.809 3.383 1.00 95.94 104 GLU A N 1
ATOM 777 C CA . GLU A 1 104 ? -11.896 7.528 4.281 1.00 95.94 104 GLU A CA 1
ATOM 778 C C . GLU A 1 104 ? -12.274 7.358 5.752 1.00 95.94 104 GLU A C 1
ATOM 780 O O . GLU A 1 104 ? -11.408 7.007 6.552 1.00 95.94 104 GLU A O 1
ATOM 785 N N . ASP A 1 105 ? -13.548 7.538 6.104 1.00 96.62 105 ASP A N 1
ATOM 786 C CA . ASP A 1 105 ? -14.003 7.509 7.497 1.00 96.62 105 ASP A CA 1
ATOM 787 C C . ASP A 1 105 ? -13.749 6.140 8.149 1.00 96.62 105 ASP A C 1
ATOM 789 O O . ASP A 1 105 ? -13.134 6.053 9.217 1.00 96.62 105 ASP A O 1
ATOM 793 N N . SER A 1 106 ? -14.176 5.056 7.491 1.00 96.69 106 SER A N 1
ATOM 794 C CA . SER A 1 106 ? -14.024 3.694 8.019 1.00 96.69 106 SER A CA 1
ATOM 795 C C . SER A 1 106 ? -12.559 3.262 8.046 1.00 96.69 106 SER A C 1
ATOM 797 O O . SER A 1 106 ? -12.103 2.637 9.007 1.00 96.69 106 SER A O 1
ATOM 799 N N . PHE A 1 107 ? -11.797 3.631 7.013 1.00 97.94 107 PHE A N 1
ATOM 800 C CA . PHE A 1 107 ? -10.380 3.300 6.917 1.00 97.94 107 PHE A CA 1
ATOM 801 C C . PHE A 1 107 ? -9.565 4.021 7.995 1.00 97.94 107 PHE A C 1
ATOM 803 O O . PHE A 1 107 ? -8.749 3.403 8.677 1.00 97.94 107 PHE A O 1
ATOM 810 N N . VAL A 1 108 ? -9.820 5.315 8.207 1.00 98.06 108 VAL A N 1
ATOM 811 C CA . VAL A 1 108 ? -9.185 6.103 9.270 1.00 98.06 108 VAL A CA 1
ATOM 812 C C . VAL A 1 108 ? -9.541 5.554 10.650 1.00 98.06 108 VAL A C 1
ATOM 814 O O . VAL A 1 108 ? -8.646 5.402 11.480 1.00 98.06 108 VAL A O 1
ATOM 817 N N . ALA A 1 109 ? -10.803 5.187 10.888 1.00 98.19 109 ALA A N 1
ATOM 818 C CA . ALA A 1 109 ? -11.212 4.581 12.153 1.00 98.19 109 ALA A CA 1
ATOM 819 C C . ALA A 1 109 ? -10.472 3.258 12.433 1.00 98.19 109 ALA A C 1
ATOM 821 O O . ALA A 1 109 ? -10.063 3.001 13.567 1.00 98.19 109 ALA A O 1
ATOM 822 N N . ALA A 1 110 ? -10.249 2.433 11.406 1.00 98.12 110 ALA A N 1
ATOM 823 C CA . ALA A 1 110 ? -9.482 1.197 11.539 1.00 98.12 110 ALA A CA 1
ATOM 824 C C . ALA A 1 110 ? -7.991 1.453 11.832 1.00 98.12 110 ALA A C 1
ATOM 826 O O . ALA A 1 110 ? -7.412 0.761 12.675 1.00 98.12 110 ALA A O 1
ATOM 827 N N . LEU A 1 111 ? -7.384 2.467 11.201 1.00 98.50 111 LEU A N 1
ATOM 828 C CA . LEU A 1 111 ? -6.013 2.896 11.507 1.00 98.50 111 LEU A CA 1
ATOM 829 C C . LEU A 1 111 ? -5.886 3.399 12.949 1.00 98.50 111 LEU A C 1
ATOM 831 O O . LEU A 1 111 ? -4.947 3.019 13.646 1.00 98.50 111 LEU A O 1
ATOM 835 N N . ASP A 1 112 ? -6.841 4.209 13.407 1.00 98.38 112 ASP A N 1
ATOM 836 C CA . ASP A 1 112 ? -6.851 4.755 14.767 1.00 98.38 112 ASP A CA 1
ATOM 837 C C . ASP A 1 112 ? -7.029 3.650 15.822 1.00 98.38 112 ASP A C 1
ATOM 839 O O . ASP A 1 112 ? -6.414 3.707 16.887 1.00 98.38 112 ASP A O 1
ATOM 843 N N . ARG A 1 113 ? -7.808 2.605 15.511 1.00 97.75 113 ARG A N 1
ATOM 844 C CA . ARG A 1 113 ? -7.986 1.424 16.371 1.00 97.75 113 ARG A CA 1
ATOM 845 C C . ARG A 1 113 ? -6.697 0.617 16.552 1.00 97.75 113 ARG A C 1
ATOM 847 O O . ARG A 1 113 ? -6.483 0.080 17.635 1.00 97.75 113 ARG A O 1
ATOM 854 N N . LEU A 1 114 ? -5.863 0.505 15.515 1.00 97.75 114 LEU A N 1
ATOM 855 C CA . LEU A 1 114 ? -4.544 -0.136 15.617 1.00 97.75 114 LEU A CA 1
ATOM 856 C C . LEU A 1 114 ? -3.551 0.769 16.360 1.00 97.75 114 LEU A C 1
ATOM 858 O O . LEU A 1 114 ? -2.892 0.335 17.308 1.00 97.75 114 LEU A O 1
ATOM 862 N N . GLY A 1 115 ? -3.482 2.034 15.940 1.00 97.69 115 GLY A N 1
ATOM 863 C CA . GLY A 1 115 ? -2.748 3.101 16.607 1.00 97.69 115 GLY A CA 1
ATOM 864 C C . GLY A 1 115 ? -1.263 2.813 16.853 1.00 97.69 115 GLY A C 1
ATOM 865 O O . GLY A 1 115 ? -0.640 1.949 16.235 1.00 97.69 115 GLY A O 1
ATOM 866 N N . GLN A 1 116 ? -0.687 3.564 17.794 1.00 97.62 116 GLN A N 1
ATOM 867 C CA . GLN A 1 116 ? 0.739 3.480 18.120 1.00 97.62 116 GLN A CA 1
ATOM 868 C C . GLN A 1 116 ? 1.137 2.110 18.690 1.00 97.62 116 GLN A C 1
ATOM 870 O O . GLN A 1 116 ? 2.236 1.641 18.426 1.00 97.62 116 GLN A O 1
ATOM 875 N N . ALA A 1 117 ? 0.234 1.429 19.404 1.00 97.69 117 ALA A N 1
ATOM 876 C CA . ALA A 1 117 ? 0.509 0.105 19.959 1.00 97.69 117 ALA A CA 1
ATOM 877 C C . ALA A 1 117 ? 0.867 -0.919 18.869 1.00 97.69 117 ALA A C 1
ATOM 879 O O . ALA A 1 117 ? 1.781 -1.714 19.055 1.00 97.69 117 ALA A O 1
ATOM 880 N N . PHE A 1 118 ? 0.202 -0.868 17.709 1.00 98.38 118 PHE A N 1
ATOM 881 C CA . PHE A 1 118 ? 0.561 -1.709 16.566 1.00 98.38 118 PHE A CA 1
ATOM 882 C C . PHE A 1 118 ? 1.930 -1.333 15.975 1.00 98.38 118 PHE A C 1
ATOM 884 O O . PHE A 1 118 ? 2.706 -2.203 15.586 1.00 98.38 118 PHE A O 1
ATOM 891 N N . VAL A 1 119 ? 2.245 -0.036 15.920 1.00 98.31 119 VAL A N 1
ATOM 892 C CA . VAL A 1 119 ? 3.542 0.460 15.433 1.00 98.31 119 VAL A CA 1
ATOM 893 C C . VAL A 1 119 ? 4.683 0.053 16.364 1.00 98.31 119 VAL A C 1
ATOM 895 O O . VAL A 1 119 ? 5.760 -0.266 15.881 1.00 98.31 119 VAL A O 1
ATOM 898 N N . ASP A 1 120 ? 4.473 0.007 17.672 1.00 98.06 120 ASP A N 1
ATOM 899 C CA . ASP A 1 120 ? 5.534 -0.344 18.624 1.00 98.06 120 ASP A CA 1
ATOM 900 C C . ASP A 1 120 ? 5.679 -1.862 18.828 1.00 98.06 120 ASP A C 1
ATOM 902 O O . ASP A 1 120 ? 6.706 -2.319 19.330 1.00 98.06 120 ASP A O 1
ATOM 906 N N . ALA A 1 121 ? 4.672 -2.640 18.420 1.00 98.12 121 ALA A N 1
ATOM 907 C CA . ALA A 1 121 ? 4.670 -4.095 18.509 1.00 98.12 121 ALA A CA 1
ATOM 908 C C . ALA A 1 121 ? 5.769 -4.738 17.650 1.00 98.12 121 ALA A C 1
ATOM 910 O O . ALA A 1 121 ? 6.152 -4.220 16.591 1.00 98.12 121 ALA A O 1
ATOM 911 N N . ASP A 1 122 ? 6.245 -5.905 18.085 1.00 97.19 122 ASP A N 1
ATOM 912 C CA . ASP A 1 122 ? 7.217 -6.681 17.320 1.00 97.19 122 ASP A CA 1
ATOM 913 C C . ASP A 1 122 ? 6.583 -7.315 16.056 1.00 97.19 122 ASP A C 1
ATOM 915 O O . ASP A 1 122 ? 5.354 -7.364 15.918 1.00 97.19 122 ASP A O 1
ATOM 919 N N . PRO A 1 123 ? 7.386 -7.815 15.094 1.00 96.00 123 PRO A N 1
ATOM 920 C CA . PRO A 1 123 ? 6.847 -8.384 13.859 1.00 96.00 123 PRO A CA 1
ATOM 921 C C . PRO A 1 123 ? 5.860 -9.545 14.063 1.00 96.00 123 PRO A C 1
ATOM 923 O O . PRO A 1 123 ? 4.906 -9.678 13.297 1.00 96.00 123 PRO A O 1
ATOM 926 N N . ALA A 1 124 ? 6.056 -10.382 15.086 1.00 97.12 124 ALA A N 1
ATOM 927 C CA . ALA A 1 124 ? 5.176 -11.515 15.357 1.00 97.12 124 ALA A CA 1
ATOM 928 C C . ALA A 1 124 ? 3.843 -11.059 15.970 1.00 97.12 124 ALA A C 1
ATOM 930 O O . ALA A 1 124 ? 2.790 -11.616 15.657 1.00 97.12 124 ALA A O 1
ATOM 931 N N . GLU A 1 125 ? 3.869 -10.039 16.824 1.00 98.06 125 GLU A N 1
ATOM 932 C CA . GLU A 1 125 ? 2.675 -9.416 17.392 1.00 98.06 125 GLU A CA 1
ATOM 933 C C . GLU A 1 125 ? 1.859 -8.671 16.331 1.00 98.06 125 GLU A C 1
ATOM 935 O O . GLU A 1 125 ? 0.639 -8.846 16.271 1.00 98.06 125 GLU A O 1
ATOM 940 N N . ARG A 1 126 ? 2.516 -7.925 15.432 1.00 98.31 126 ARG A N 1
ATOM 941 C CA . ARG A 1 126 ? 1.846 -7.290 14.285 1.00 98.31 126 ARG A CA 1
ATOM 942 C C . ARG A 1 126 ? 1.192 -8.316 13.368 1.00 98.31 126 ARG A C 1
ATOM 944 O O . ARG A 1 126 ? 0.038 -8.135 12.986 1.00 98.31 126 ARG A O 1
ATOM 951 N N . ALA A 1 127 ? 1.888 -9.415 13.067 1.00 97.81 127 ALA A N 1
ATOM 952 C CA . ALA A 1 127 ? 1.336 -10.495 12.253 1.00 97.81 127 ALA A CA 1
ATOM 953 C C . ALA A 1 127 ? 0.083 -11.112 12.898 1.00 97.81 127 ALA A C 1
ATOM 955 O O . ALA A 1 127 ? -0.928 -11.285 12.222 1.00 97.81 127 ALA A O 1
ATOM 956 N N . LYS A 1 128 ? 0.102 -11.363 14.216 1.00 98.19 128 LYS A N 1
ATOM 957 C CA . LYS A 1 128 ? -1.074 -11.858 14.956 1.00 98.19 128 LYS A CA 1
ATOM 958 C C . LYS A 1 128 ? -2.230 -10.863 14.960 1.00 98.19 128 LYS A C 1
ATOM 960 O O . LYS A 1 128 ? -3.379 -11.269 14.809 1.00 98.19 128 LYS A O 1
ATOM 965 N N . ALA A 1 129 ? -1.948 -9.574 15.150 1.00 97.75 129 ALA A N 1
ATOM 966 C CA . ALA A 1 129 ? -2.973 -8.536 15.099 1.00 97.75 129 ALA A CA 1
ATOM 967 C C . ALA A 1 129 ? -3.599 -8.440 13.697 1.00 97.75 129 ALA A C 1
ATOM 969 O O . ALA A 1 129 ? -4.812 -8.286 13.579 1.00 97.75 129 ALA A O 1
ATOM 970 N N . PHE A 1 130 ? -2.796 -8.598 12.643 1.00 97.50 130 PHE A N 1
ATOM 971 C CA . PHE A 1 130 ? -3.281 -8.618 11.266 1.00 97.50 130 PHE A CA 1
ATOM 972 C C . PHE A 1 130 ? -4.109 -9.877 10.950 1.00 97.50 130 PHE A C 1
ATOM 974 O O . PHE A 1 130 ? -5.197 -9.768 10.392 1.00 97.50 130 PHE A O 1
ATOM 981 N N . GLU A 1 131 ? -3.670 -11.055 11.403 1.00 97.94 131 GLU A N 1
ATOM 982 C CA . GLU A 1 131 ? -4.432 -12.312 11.309 1.00 97.94 131 GLU A CA 1
ATOM 983 C C . GLU A 1 131 ? -5.760 -12.241 12.088 1.00 97.94 131 GLU A C 1
ATOM 985 O O . GLU A 1 131 ? -6.767 -12.829 11.694 1.00 97.94 131 GLU A O 1
ATOM 990 N N . ALA A 1 132 ? -5.799 -11.503 13.202 1.00 97.94 132 ALA A N 1
ATOM 991 C CA . ALA A 1 132 ? -7.034 -11.287 13.947 1.00 97.94 132 ALA A CA 1
ATOM 992 C C . ALA A 1 132 ? -8.062 -10.467 13.148 1.00 97.94 132 ALA A C 1
ATOM 994 O O . ALA A 1 132 ? -9.254 -10.746 13.258 1.00 97.94 132 ALA A O 1
ATOM 995 N N . LEU A 1 133 ? -7.619 -9.504 12.326 1.00 97.81 133 LEU A N 1
ATOM 996 C CA . LEU A 1 133 ? -8.502 -8.770 11.411 1.00 97.81 133 LEU A CA 1
ATOM 997 C C . LEU A 1 133 ? -9.080 -9.701 10.336 1.00 97.81 133 LEU A C 1
ATOM 999 O O . LEU A 1 133 ? -10.280 -9.652 10.078 1.00 97.81 133 LEU A O 1
ATOM 1003 N N . GLU A 1 134 ? -8.250 -10.581 9.768 1.00 97.94 134 GLU A N 1
ATOM 1004 C CA . GLU A 1 134 ? -8.679 -11.594 8.791 1.00 97.94 134 GLU A CA 1
ATOM 1005 C C . GLU A 1 134 ? -9.747 -12.525 9.375 1.00 97.94 134 GLU A C 1
ATOM 1007 O O . GLU A 1 134 ? -10.823 -12.689 8.806 1.00 97.94 134 GLU A O 1
ATOM 1012 N N . LYS A 1 135 ? -9.485 -13.094 10.559 1.00 98.12 135 LYS A N 1
ATOM 1013 C CA . LYS A 1 135 ? -10.413 -14.014 11.241 1.00 98.12 135 LYS A CA 1
ATOM 1014 C C . LYS A 1 135 ? -11.724 -13.357 11.653 1.00 98.12 135 LYS A C 1
ATOM 1016 O O . LYS A 1 135 ? -12.729 -14.049 11.783 1.00 98.12 135 LYS A O 1
ATOM 1021 N N . ALA A 1 136 ? -11.699 -12.054 11.912 1.00 97.62 136 ALA A N 1
ATOM 1022 C CA . ALA A 1 136 ? -12.890 -11.281 12.229 1.00 97.62 136 ALA A CA 1
ATOM 1023 C C . ALA A 1 136 ? -13.698 -10.890 10.979 1.00 97.62 136 ALA A C 1
ATOM 1025 O O . ALA A 1 136 ? -14.724 -10.230 11.132 1.00 97.62 136 ALA A O 1
ATOM 1026 N N . GLU A 1 137 ? -13.235 -11.261 9.776 1.00 95.38 137 GLU A N 1
ATOM 1027 C CA . GLU A 1 137 ? -13.780 -10.805 8.493 1.00 95.38 137 GLU A CA 1
ATOM 1028 C C . GLU A 1 137 ? -13.880 -9.270 8.429 1.00 95.38 137 GLU A C 1
ATOM 1030 O O . GLU A 1 137 ? -14.807 -8.708 7.842 1.00 95.38 137 GLU A O 1
ATOM 1035 N N . ASP A 1 138 ? -12.932 -8.569 9.064 1.00 97.50 138 ASP A N 1
ATOM 1036 C CA . ASP A 1 138 ? -12.925 -7.110 9.081 1.00 97.50 138 ASP A CA 1
ATOM 1037 C C . ASP A 1 138 ? -12.644 -6.596 7.654 1.00 97.50 138 ASP A C 1
ATOM 1039 O O . ASP A 1 138 ? -11.583 -6.906 7.100 1.00 97.50 138 ASP A O 1
ATOM 1043 N N . PRO A 1 139 ? -13.536 -5.788 7.040 1.00 96.06 139 PRO A N 1
ATOM 1044 C CA . PRO A 1 139 ? -13.338 -5.278 5.682 1.00 96.06 139 PRO A CA 1
ATOM 1045 C C . PRO A 1 139 ? -12.007 -4.544 5.490 1.00 96.06 139 PRO A C 1
ATOM 1047 O O . PRO A 1 139 ? -11.443 -4.559 4.392 1.00 96.06 139 PRO A O 1
ATOM 1050 N N . PHE A 1 140 ? -11.480 -3.934 6.557 1.00 98.12 140 PHE A N 1
ATOM 1051 C CA . PHE A 1 140 ? -10.195 -3.252 6.528 1.00 98.12 140 PHE A CA 1
ATOM 1052 C C . PHE A 1 140 ? -9.048 -4.193 6.142 1.00 98.12 140 PHE A C 1
ATOM 1054 O O . PHE A 1 140 ? -8.143 -3.750 5.439 1.00 98.12 140 PHE A O 1
ATOM 1061 N N . PHE A 1 141 ? -9.091 -5.476 6.535 1.00 98.44 141 PHE A N 1
ATOM 1062 C CA . PHE A 1 141 ? -8.062 -6.465 6.193 1.00 98.44 141 PHE A CA 1
ATOM 1063 C C . PHE A 1 141 ? -7.888 -6.593 4.677 1.00 98.44 141 PHE A C 1
ATOM 1065 O O . PHE A 1 141 ? -6.790 -6.389 4.156 1.00 98.44 141 PHE A O 1
ATOM 1072 N N . GLU A 1 142 ? -8.975 -6.867 3.954 1.00 97.56 142 GLU A N 1
ATOM 1073 C CA . GLU A 1 142 ? -8.930 -7.019 2.497 1.00 97.56 142 GLU A CA 1
ATOM 1074 C C . GLU A 1 142 ? -8.564 -5.705 1.802 1.00 97.56 142 GLU A C 1
ATOM 1076 O O . GLU A 1 142 ? -7.790 -5.696 0.841 1.00 97.56 142 GLU A O 1
ATOM 1081 N N . GLN A 1 143 ? -9.065 -4.581 2.320 1.00 98.00 143 GLN A N 1
ATOM 1082 C CA . GLN A 1 143 ? -8.774 -3.255 1.783 1.00 98.00 143 GLN A CA 1
ATOM 1083 C C . GLN A 1 143 ? -7.289 -2.903 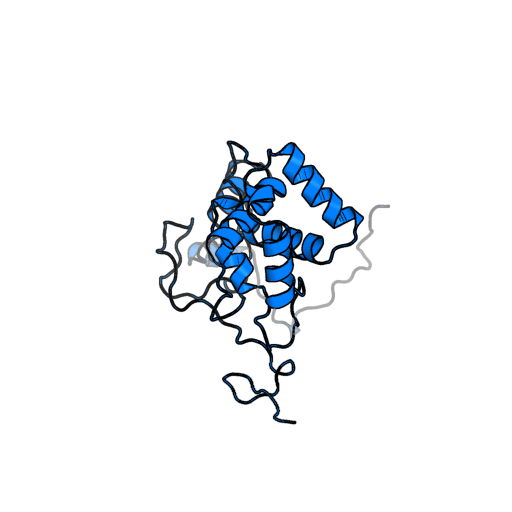1.887 1.00 98.00 143 GLN A C 1
ATOM 1085 O O . GLN A 1 143 ? -6.673 -2.575 0.870 1.00 98.00 143 GLN A O 1
ATOM 1090 N N . ILE A 1 144 ? -6.690 -2.989 3.081 1.00 98.25 144 ILE A N 1
ATOM 1091 C CA . ILE A 1 144 ? -5.271 -2.660 3.259 1.00 98.25 144 ILE A CA 1
ATOM 1092 C C . ILE A 1 144 ? -4.378 -3.668 2.541 1.00 98.25 144 ILE A C 1
ATOM 1094 O O . ILE A 1 144 ? -3.418 -3.257 1.894 1.00 98.25 144 ILE A O 1
ATOM 1098 N N . ARG A 1 145 ? -4.714 -4.966 2.574 1.00 98.19 145 ARG A N 1
ATOM 1099 C CA . ARG A 1 145 ? -3.979 -6.004 1.842 1.00 98.19 145 ARG A CA 1
ATOM 1100 C C . ARG A 1 145 ? -3.920 -5.655 0.363 1.00 98.19 145 ARG A C 1
ATOM 1102 O O . ARG A 1 145 ? -2.837 -5.596 -0.215 1.00 98.19 145 ARG A O 1
ATOM 1109 N N . ALA A 1 146 ? -5.066 -5.360 -0.241 1.00 96.75 146 ALA A N 1
ATOM 1110 C CA . ALA A 1 146 ? -5.120 -5.021 -1.649 1.00 96.75 146 ALA A CA 1
ATOM 1111 C C . ALA A 1 146 ? -4.368 -3.719 -1.970 1.00 96.75 146 ALA A C 1
ATOM 1113 O O . ALA A 1 146 ? -3.576 -3.701 -2.912 1.00 96.75 146 ALA A O 1
ATOM 1114 N N . LEU A 1 147 ? -4.552 -2.655 -1.179 1.00 96.81 147 LEU A N 1
ATOM 1115 C CA . LEU A 1 147 ? -3.822 -1.394 -1.369 1.00 96.81 147 LEU A CA 1
ATOM 1116 C C . LEU A 1 147 ? -2.308 -1.586 -1.258 1.00 96.81 147 LEU A C 1
ATOM 1118 O O . LEU A 1 147 ? -1.573 -1.022 -2.066 1.00 96.81 147 LEU A O 1
ATOM 1122 N N . VAL A 1 148 ? -1.842 -2.406 -0.313 1.00 98.06 148 VAL A N 1
ATOM 1123 C CA . VAL A 1 148 ? -0.416 -2.692 -0.138 1.00 98.06 148 VAL A CA 1
ATOM 1124 C C . VAL A 1 148 ? 0.136 -3.475 -1.324 1.00 98.06 148 VAL A C 1
ATOM 1126 O O . VAL A 1 148 ? 1.129 -3.054 -1.911 1.00 98.06 148 VAL A O 1
ATOM 1129 N N . TYR A 1 149 ? -0.526 -4.557 -1.744 1.00 96.44 149 TYR A N 1
ATOM 1130 C CA . TYR A 1 149 ? -0.079 -5.357 -2.889 1.00 96.44 149 TYR A CA 1
ATOM 1131 C C . TYR A 1 149 ? -0.058 -4.548 -4.193 1.00 96.44 149 TYR A C 1
ATOM 1133 O O . TYR A 1 149 ? 0.954 -4.537 -4.899 1.00 96.44 149 TYR A O 1
ATOM 1141 N N . TYR A 1 150 ? -1.144 -3.835 -4.510 1.00 91.69 150 TYR A N 1
ATOM 1142 C CA . TYR A 1 150 ? -1.203 -3.010 -5.720 1.00 91.69 150 TYR A CA 1
ATOM 1143 C C . TYR A 1 150 ? -0.248 -1.823 -5.652 1.00 91.69 150 TYR A C 1
ATOM 1145 O O . TYR A 1 150 ? 0.397 -1.490 -6.650 1.00 91.69 150 TYR A O 1
ATOM 1153 N N . GLY A 1 151 ? -0.128 -1.201 -4.482 1.00 91.69 151 GLY A N 1
ATOM 1154 C CA . GLY A 1 151 ? 0.781 -0.092 -4.257 1.0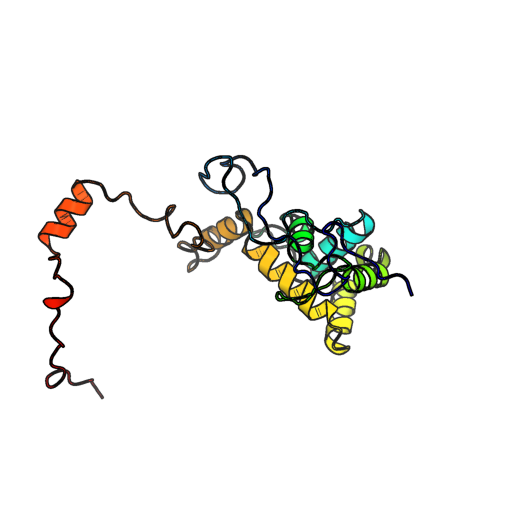0 91.69 151 GLY A CA 1
ATOM 1155 C C . GLY A 1 151 ? 2.220 -0.514 -4.480 1.00 91.69 151 GLY A C 1
ATOM 1156 O O . GLY A 1 151 ? 2.871 0.065 -5.343 1.00 91.69 151 GLY A O 1
ATOM 1157 N N . TYR A 1 152 ? 2.662 -1.574 -3.803 1.00 94.94 152 TYR A N 1
ATOM 1158 C CA . TYR A 1 152 ? 4.029 -2.086 -3.844 1.00 94.94 152 TYR A CA 1
ATOM 1159 C C . TYR A 1 152 ? 4.455 -2.539 -5.245 1.00 94.94 152 TYR A C 1
ATOM 1161 O O . TYR A 1 152 ? 5.413 -2.013 -5.811 1.00 94.94 152 TYR A O 1
ATOM 1169 N N . TYR A 1 153 ? 3.708 -3.454 -5.868 1.00 90.88 153 TYR A N 1
ATOM 1170 C CA . TYR A 1 153 ? 4.103 -4.027 -7.161 1.00 90.88 153 TYR A CA 1
ATOM 1171 C C . TYR A 1 153 ? 3.925 -3.080 -8.356 1.00 90.88 153 TYR A C 1
ATOM 1173 O O . TYR A 1 153 ? 4.377 -3.388 -9.461 1.00 90.88 153 TYR A O 1
ATOM 1181 N N . SER A 1 154 ? 3.311 -1.911 -8.150 1.00 84.56 154 SER A N 1
ATOM 1182 C CA . SER A 1 154 ? 3.251 -0.846 -9.158 1.00 84.56 154 SER A CA 1
ATOM 1183 C C . SER A 1 154 ? 4.397 0.169 -9.057 1.00 84.56 154 SER A C 1
ATOM 1185 O O . SER A 1 154 ? 4.441 1.107 -9.859 1.00 84.56 154 SER A O 1
ATOM 1187 N N . ARG A 1 155 ? 5.317 0.021 -8.091 1.00 85.62 155 ARG A N 1
ATOM 1188 C CA . ARG A 1 155 ? 6.432 0.958 -7.891 1.00 85.62 155 ARG A CA 1
ATOM 1189 C C . ARG A 1 155 ? 7.600 0.655 -8.828 1.00 85.62 155 ARG A C 1
ATOM 1191 O O . ARG A 1 155 ? 7.989 -0.510 -8.942 1.00 85.62 155 ARG A O 1
ATOM 1198 N N . PRO A 1 156 ? 8.191 1.665 -9.491 1.00 81.38 156 PRO A N 1
ATOM 1199 C CA . PRO A 1 156 ? 9.299 1.435 -10.414 1.00 81.38 156 PRO A CA 1
ATOM 1200 C C . PRO A 1 156 ? 10.487 0.685 -9.804 1.00 81.38 156 PRO A C 1
ATOM 1202 O O . PRO A 1 156 ? 11.047 -0.199 -10.442 1.00 81.38 156 PRO A O 1
ATOM 1205 N N . GLU A 1 157 ? 10.854 0.995 -8.567 1.00 83.56 157 GLU A N 1
ATOM 1206 C CA . GLU A 1 157 ? 11.922 0.336 -7.821 1.00 83.56 157 GLU A CA 1
ATOM 1207 C C . GLU A 1 157 ? 11.642 -1.156 -7.590 1.00 83.56 157 GLU A C 1
ATOM 1209 O O . GLU A 1 157 ? 12.552 -1.977 -7.701 1.00 83.56 157 GLU A O 1
ATOM 1214 N N . VAL A 1 158 ? 10.378 -1.528 -7.373 1.00 88.94 158 VAL A N 1
ATOM 1215 C CA . VAL A 1 158 ? 9.957 -2.928 -7.248 1.00 88.94 158 VAL A CA 1
ATOM 1216 C C . VAL A 1 158 ? 9.954 -3.609 -8.616 1.00 88.94 158 VAL A C 1
ATOM 1218 O O . VAL A 1 158 ? 10.446 -4.726 -8.738 1.00 88.94 158 VAL A O 1
ATOM 1221 N N . VAL A 1 159 ? 9.499 -2.933 -9.679 1.00 85.88 159 VAL A N 1
ATOM 1222 C CA . VAL A 1 159 ? 9.597 -3.444 -11.063 1.00 85.88 159 VAL A CA 1
ATOM 1223 C C . VAL A 1 159 ? 11.058 -3.736 -11.435 1.00 85.88 159 VAL A C 1
ATOM 1225 O O . VAL A 1 159 ? 11.353 -4.781 -12.015 1.00 85.88 159 VAL A O 1
ATOM 1228 N N . LEU A 1 160 ? 11.989 -2.848 -11.071 1.00 85.50 160 LEU A N 1
ATOM 1229 C CA . LEU A 1 160 ? 13.424 -3.061 -11.277 1.00 85.50 160 LEU A CA 1
ATOM 1230 C C . LEU A 1 160 ? 13.950 -4.254 -10.468 1.00 85.50 160 LEU A C 1
ATOM 1232 O O . LEU A 1 160 ? 14.724 -5.051 -11.003 1.00 85.50 160 LEU A O 1
ATOM 1236 N N . ALA A 1 161 ? 13.510 -4.411 -9.216 1.00 89.31 161 ALA A N 1
ATOM 1237 C CA . ALA A 1 161 ? 13.855 -5.568 -8.394 1.00 89.31 161 ALA A CA 1
ATOM 1238 C C . ALA A 1 161 ? 13.337 -6.883 -9.007 1.00 89.31 161 ALA A C 1
ATOM 1240 O O . ALA A 1 161 ? 14.091 -7.853 -9.071 1.00 89.31 161 ALA A O 1
ATOM 1241 N N . ILE A 1 162 ? 12.114 -6.908 -9.557 1.00 88.25 162 ILE A N 1
ATOM 1242 C CA . ILE A 1 162 ? 11.573 -8.075 -10.281 1.00 88.25 162 ILE A CA 1
ATOM 1243 C C . ILE A 1 162 ? 12.491 -8.454 -11.445 1.00 88.25 162 ILE A C 1
ATOM 1245 O O . ILE A 1 162 ? 12.933 -9.600 -11.521 1.00 88.25 162 ILE A O 1
ATOM 1249 N N . ARG A 1 163 ? 12.831 -7.496 -12.319 1.00 86.94 163 ARG A N 1
ATOM 1250 C CA . ARG A 1 163 ? 13.701 -7.752 -13.482 1.00 86.94 163 ARG A CA 1
ATOM 1251 C C . ARG A 1 163 ? 15.075 -8.278 -13.086 1.00 86.94 163 ARG A C 1
ATOM 1253 O O . ARG A 1 163 ? 15.650 -9.103 -13.796 1.00 86.94 163 ARG A O 1
ATOM 1260 N N . LYS A 1 164 ? 15.613 -7.776 -11.973 1.00 89.31 164 LYS A N 1
ATOM 1261 C CA . LYS A 1 164 ? 16.936 -8.145 -11.471 1.00 89.31 164 LYS A CA 1
ATOM 1262 C C . LYS A 1 164 ? 16.941 -9.537 -10.834 1.00 89.31 164 LYS A C 1
ATOM 1264 O O . LYS A 1 164 ? 17.840 -10.325 -11.118 1.00 89.31 164 LYS A O 1
AT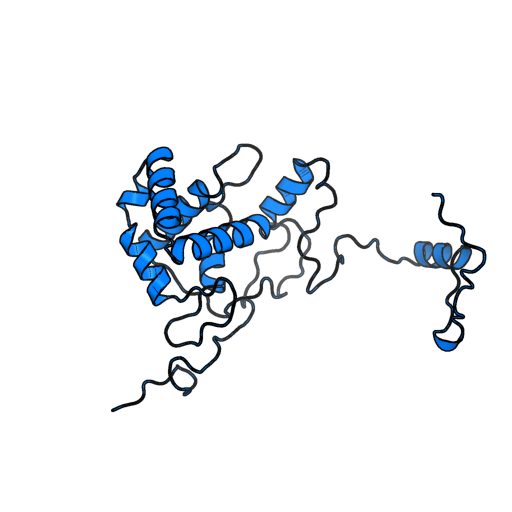OM 1269 N N . ASN A 1 165 ? 15.967 -9.819 -9.973 1.00 92.12 165 ASN A N 1
ATOM 1270 C CA . ASN A 1 165 ? 16.033 -10.940 -9.034 1.00 92.12 165 ASN A CA 1
ATOM 1271 C C . ASN A 1 165 ? 15.200 -12.155 -9.470 1.00 92.12 165 ASN A C 1
ATOM 1273 O O . ASN A 1 165 ? 15.442 -13.259 -8.988 1.00 92.12 165 ASN A O 1
ATOM 1277 N N . VAL A 1 166 ? 14.239 -11.991 -10.388 1.00 91.06 166 VAL A N 1
ATOM 1278 C CA . VAL A 1 166 ? 13.370 -13.078 -10.861 1.00 91.06 166 VAL A CA 1
ATOM 1279 C C . VAL A 1 166 ? 13.794 -13.499 -12.273 1.00 91.06 166 VAL A C 1
ATOM 1281 O O . VAL A 1 166 ? 13.638 -12.711 -13.206 1.00 91.06 166 VAL A O 1
ATOM 1284 N N . PRO A 1 167 ? 14.283 -14.739 -12.496 1.00 89.00 167 PRO A N 1
ATOM 1285 C CA . PRO A 1 167 ? 14.735 -15.179 -13.821 1.00 89.00 167 PRO A CA 1
ATOM 1286 C C . PRO A 1 167 ? 13.679 -15.033 -14.924 1.00 89.00 167 PRO A C 1
ATOM 1288 O O . PRO A 1 167 ? 14.012 -14.620 -16.032 1.00 89.00 167 PRO A O 1
ATOM 1291 N N . ALA A 1 168 ? 12.418 -15.332 -14.600 1.00 87.25 168 ALA A N 1
ATOM 1292 C CA . ALA A 1 168 ? 11.268 -15.196 -15.496 1.00 87.25 168 ALA A CA 1
ATOM 1293 C C . ALA A 1 168 ? 10.672 -13.774 -15.536 1.00 87.25 168 ALA A C 1
ATOM 1295 O O . ALA A 1 168 ? 9.680 -13.560 -16.212 1.00 87.25 168 ALA A O 1
ATOM 1296 N N . GLY A 1 169 ? 11.227 -12.823 -14.777 1.00 83.38 169 GLY A N 1
ATOM 1297 C CA . GLY A 1 169 ? 10.741 -11.444 -14.693 1.00 83.38 169 GLY A CA 1
ATOM 1298 C C . GLY A 1 169 ? 11.607 -10.438 -15.448 1.00 83.38 169 GLY A C 1
ATOM 1299 O O . GLY A 1 169 ? 11.369 -9.238 -15.338 1.00 83.38 169 GLY A O 1
ATOM 1300 N N . ARG A 1 170 ? 12.633 -10.886 -16.185 1.00 80.69 170 ARG A N 1
ATOM 1301 C CA . ARG A 1 170 ? 13.585 -10.002 -16.888 1.00 80.69 170 ARG A CA 1
ATOM 1302 C C . ARG A 1 170 ? 12.915 -9.090 -17.919 1.00 80.69 170 ARG A C 1
ATOM 1304 O O . ARG A 1 170 ? 13.370 -7.968 -18.118 1.00 80.69 170 ARG A O 1
ATOM 1311 N N . ASP A 1 171 ? 11.831 -9.562 -18.519 1.00 77.81 171 ASP A N 1
ATOM 1312 C CA . ASP A 1 171 ? 10.959 -8.880 -19.477 1.00 77.81 171 ASP A CA 1
ATOM 1313 C C . ASP A 1 171 ? 9.708 -8.263 -18.817 1.00 77.81 171 ASP A C 1
ATOM 1315 O O . ASP A 1 171 ? 8.786 -7.808 -19.493 1.00 77.81 171 ASP A O 1
ATOM 1319 N N . TYR A 1 172 ? 9.642 -8.208 -17.481 1.00 77.88 172 TYR A N 1
ATOM 1320 C CA . TYR A 1 172 ? 8.509 -7.597 -16.794 1.00 77.88 172 TYR A CA 1
ATOM 1321 C C . TYR A 1 172 ? 8.566 -6.071 -16.895 1.00 77.88 172 TYR A C 1
ATOM 1323 O O . TYR A 1 172 ? 9.362 -5.409 -16.224 1.00 77.88 172 TYR A O 1
ATOM 1331 N N . HIS A 1 173 ? 7.694 -5.481 -17.712 1.00 70.44 173 HIS A N 1
ATOM 1332 C CA . HIS A 1 173 ? 7.721 -4.042 -17.986 1.00 70.44 173 HIS A CA 1
ATOM 1333 C C . HIS A 1 173 ? 6.760 -3.183 -17.155 1.00 70.44 173 HIS A C 1
ATOM 1335 O O . HIS A 1 173 ? 6.790 -1.958 -17.263 1.00 70.44 173 HIS A O 1
ATOM 1341 N N . GLY A 1 174 ? 5.992 -3.797 -16.253 1.00 70.00 174 GLY A N 1
ATOM 1342 C CA . GLY A 1 174 ? 4.914 -3.116 -15.539 1.00 70.00 174 GLY A CA 1
ATOM 1343 C C . GLY A 1 174 ? 3.676 -2.909 -16.427 1.00 70.00 174 GLY A C 1
ATOM 1344 O O . GLY A 1 174 ? 3.582 -3.503 -17.504 1.00 70.00 174 GLY A O 1
ATOM 1345 N N . PRO A 1 175 ? 2.689 -2.114 -15.974 1.00 63.25 175 PRO A N 1
ATOM 1346 C CA . PRO A 1 175 ? 1.442 -1.924 -16.707 1.00 63.25 175 PRO A CA 1
ATOM 1347 C C . PRO A 1 175 ? 1.698 -1.219 -18.050 1.00 63.25 175 PRO A C 1
ATOM 1349 O O . PRO A 1 175 ? 2.282 -0.134 -18.052 1.00 63.25 175 PRO A O 1
ATOM 1352 N N . PRO A 1 176 ? 1.241 -1.790 -19.185 1.00 59.31 176 PRO A N 1
ATOM 1353 C CA . PRO A 1 176 ? 1.446 -1.177 -20.492 1.00 59.31 176 PRO A CA 1
ATOM 1354 C C . PRO A 1 176 ? 0.605 0.093 -20.623 1.00 59.31 176 PRO A C 1
ATOM 1356 O O . PRO A 1 176 ? 1.035 1.085 -21.187 1.00 59.31 176 PRO A O 1
ATOM 1359 N N . LEU A 1 177 ? -0.609 0.122 -20.078 1.00 52.38 177 LEU A N 1
ATOM 1360 C CA . LEU A 1 177 ? -1.476 1.288 -20.212 1.00 52.38 177 LEU A CA 1
ATOM 1361 C C . LEU A 1 177 ? -1.097 2.428 -19.246 1.00 52.38 177 LEU A C 1
ATOM 1363 O O . LEU A 1 177 ? -0.653 2.174 -18.126 1.00 52.38 177 LEU A O 1
ATOM 1367 N N . PRO A 1 178 ? -1.317 3.691 -19.656 1.00 51.88 178 PRO A N 1
ATOM 1368 C CA . PRO A 1 178 ? -1.936 4.103 -20.924 1.00 51.88 178 PRO A CA 1
ATOM 1369 C C . PRO A 1 178 ? -0.971 4.161 -22.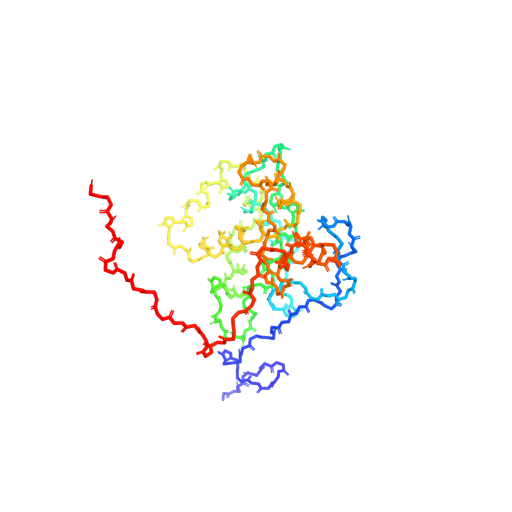125 1.00 51.88 178 PRO A C 1
ATOM 1371 O O . PRO A 1 178 ? -1.388 4.539 -23.212 1.00 51.88 178 PRO A O 1
ATOM 1374 N N . TYR A 1 179 ? 0.303 3.798 -21.966 1.00 54.09 179 TYR A N 1
ATOM 1375 C CA . TYR A 1 179 ? 1.366 4.143 -22.921 1.00 54.09 179 TYR A CA 1
ATOM 1376 C C . TYR A 1 179 ? 1.896 2.965 -23.767 1.00 54.09 179 TYR A C 1
ATOM 1378 O O . TYR A 1 179 ? 2.891 3.107 -24.471 1.00 54.09 179 TYR A O 1
ATOM 1386 N N . GLY A 1 180 ? 1.238 1.807 -23.722 1.00 61.66 180 GLY A N 1
ATOM 1387 C CA . GLY A 1 180 ? 1.700 0.560 -24.330 1.00 61.66 180 GLY A CA 1
ATOM 1388 C C . GLY A 1 180 ? 3.059 0.082 -23.800 1.00 61.66 180 GLY A C 1
ATOM 1389 O O . GLY A 1 180 ? 3.476 0.387 -22.687 1.00 61.66 180 GLY A O 1
ATOM 1390 N N . TYR A 1 181 ? 3.787 -0.649 -24.639 1.00 59.72 181 TYR A N 1
ATOM 1391 C CA . TYR A 1 181 ? 5.171 -1.057 -24.383 1.00 59.72 181 TYR A CA 1
ATOM 1392 C C . TYR A 1 181 ? 6.173 -0.047 -24.940 1.00 59.72 181 TYR A C 1
ATOM 1394 O O . TYR A 1 181 ? 7.244 -0.438 -25.370 1.00 59.72 181 TYR A O 1
ATOM 1402 N N . ILE A 1 182 ? 5.864 1.253 -24.968 1.00 53.41 182 ILE A N 1
ATOM 1403 C CA . ILE A 1 182 ? 6.708 2.256 -25.649 1.00 53.41 182 ILE A CA 1
ATOM 1404 C C . ILE A 1 182 ? 8.174 2.279 -25.170 1.00 53.41 182 ILE A C 1
ATOM 1406 O O . ILE A 1 182 ? 9.046 2.746 -25.887 1.00 53.41 182 ILE A O 1
ATOM 1410 N N . GLN A 1 183 ? 8.454 1.751 -23.973 1.00 49.03 183 GLN A N 1
ATOM 1411 C CA . GLN A 1 183 ? 9.802 1.597 -23.406 1.00 49.03 183 GLN A CA 1
ATOM 1412 C C . GLN A 1 183 ? 10.524 0.299 -23.810 1.00 49.03 183 GLN A C 1
ATOM 1414 O O . GLN A 1 183 ? 11.710 0.154 -23.529 1.00 49.03 183 GLN A O 1
ATOM 1419 N N . SER A 1 184 ? 9.803 -0.641 -24.414 1.00 52.66 184 SER A N 1
ATOM 1420 C CA . SER A 1 184 ? 10.260 -1.982 -24.802 1.00 52.66 184 SER A CA 1
ATOM 1421 C C . SER A 1 184 ? 10.014 -2.285 -26.279 1.00 52.66 184 SER A C 1
ATOM 1423 O O . SER A 1 184 ? 10.422 -3.337 -26.760 1.00 52.66 184 SER A O 1
ATOM 1425 N N . LEU A 1 185 ? 9.325 -1.395 -26.994 1.00 53.47 185 LEU A N 1
ATOM 1426 C CA . LEU A 1 185 ? 9.248 -1.436 -28.442 1.00 53.47 185 LEU A CA 1
ATOM 1427 C C . LEU A 1 185 ? 10.590 -0.944 -28.973 1.00 53.47 185 LEU A C 1
ATOM 1429 O O . LEU A 1 185 ? 10.985 0.194 -28.709 1.00 53.47 185 LEU A O 1
ATOM 1433 N N . GLU A 1 186 ? 11.285 -1.801 -29.717 1.00 52.84 186 GLU A N 1
ATOM 1434 C CA . GLU A 1 186 ? 12.353 -1.329 -30.589 1.00 52.84 186 GLU A CA 1
ATOM 1435 C C . GLU A 1 186 ? 11.784 -0.232 -31.505 1.00 52.84 186 GLU A C 1
ATOM 1437 O O . GLU A 1 186 ? 10.618 -0.312 -31.922 1.00 52.84 186 GLU A O 1
ATOM 1442 N N . PRO A 1 187 ? 12.559 0.828 -31.794 1.00 54.47 187 PRO A N 1
ATOM 1443 C CA . PRO A 1 187 ? 12.141 1.797 -32.787 1.00 54.47 187 PRO A CA 1
ATOM 1444 C C . PRO A 1 187 ? 11.886 1.052 -34.097 1.00 54.47 187 PRO A C 1
ATOM 1446 O O . PRO A 1 187 ? 12.756 0.326 -34.571 1.00 54.47 187 PRO A O 1
ATOM 1449 N N . TRP A 1 188 ? 10.710 1.248 -34.690 1.00 54.72 188 TRP A N 1
ATOM 1450 C CA . TRP A 1 188 ? 10.460 0.848 -36.072 1.00 54.72 188 TRP A CA 1
ATOM 1451 C C . TRP A 1 188 ? 11.278 1.766 -36.979 1.00 54.72 188 TRP A C 1
ATOM 1453 O O . TRP A 1 188 ? 10.777 2.769 -37.486 1.00 54.72 188 TRP A O 1
ATOM 1463 N N . ASP A 1 189 ? 12.571 1.482 -37.093 1.00 63.97 189 ASP A N 1
ATOM 1464 C CA . ASP A 1 189 ? 13.450 2.180 -38.014 1.00 63.97 189 ASP A CA 1
ATOM 1465 C C . ASP A 1 189 ? 13.235 1.676 -39.448 1.00 63.97 189 ASP A C 1
ATOM 1467 O O . ASP A 1 189 ? 12.582 0.655 -39.696 1.00 63.97 189 ASP A O 1
ATOM 1471 N N . GLU A 1 190 ? 13.751 2.425 -40.423 1.00 65.56 190 GLU A N 1
ATOM 1472 C CA . GLU A 1 190 ? 13.590 2.076 -41.839 1.00 65.56 190 GLU A CA 1
ATOM 1473 C C . GLU A 1 190 ? 14.154 0.683 -42.157 1.00 65.56 190 GLU A C 1
ATOM 1475 O O . GLU A 1 190 ? 13.629 -0.010 -43.026 1.00 65.56 190 GLU A O 1
ATOM 1480 N N . THR A 1 191 ? 15.171 0.240 -41.416 1.00 70.50 191 THR A N 1
ATOM 1481 C CA . THR A 1 191 ? 15.790 -1.083 -41.565 1.00 70.50 191 THR A CA 1
ATOM 1482 C C . THR A 1 191 ? 14.845 -2.201 -41.119 1.00 70.50 191 THR A C 1
ATOM 1484 O O . THR A 1 191 ? 14.663 -3.184 -41.836 1.00 70.50 191 THR A O 1
ATOM 1487 N N . THR A 1 192 ? 14.204 -2.039 -39.963 1.00 62.88 192 THR A N 1
ATOM 1488 C CA . THR A 1 192 ? 13.237 -2.984 -39.388 1.00 62.88 192 THR A CA 1
ATOM 1489 C C . THR A 1 192 ? 11.978 -3.059 -40.251 1.00 62.88 192 THR A C 1
ATOM 1491 O O . THR A 1 192 ? 11.470 -4.146 -40.529 1.00 62.88 192 THR A O 1
ATOM 1494 N N . LEU A 1 193 ? 11.510 -1.911 -40.754 1.00 64.81 193 LEU A N 1
ATOM 1495 C CA . LEU A 1 193 ? 10.399 -1.838 -41.707 1.00 64.81 193 LEU A CA 1
ATOM 1496 C C . LEU A 1 193 ? 10.738 -2.513 -43.044 1.00 64.81 193 LEU A C 1
ATOM 1498 O O . LEU A 1 193 ? 9.900 -3.224 -43.599 1.00 64.81 193 LEU A O 1
ATOM 1502 N N . ALA A 1 194 ? 11.962 -2.340 -43.550 1.00 68.38 194 ALA A N 1
ATOM 1503 C CA . ALA A 1 194 ? 12.415 -3.000 -44.772 1.00 68.38 194 ALA A CA 1
ATOM 1504 C C . ALA A 1 194 ? 12.474 -4.531 -44.618 1.00 68.38 194 ALA A C 1
ATOM 1506 O O . ALA A 1 194 ? 11.969 -5.246 -45.478 1.00 68.38 194 ALA A O 1
ATOM 1507 N N . GLN A 1 195 ? 12.985 -5.046 -43.494 1.00 67.19 195 GLN A N 1
ATOM 1508 C CA . GLN A 1 195 ? 13.011 -6.491 -43.216 1.00 67.19 195 GLN A CA 1
ATOM 1509 C C . GLN A 1 195 ? 11.613 -7.101 -43.045 1.00 67.19 195 GLN A C 1
ATOM 1511 O O . GLN A 1 195 ? 11.379 -8.247 -43.438 1.00 67.19 195 GLN A O 1
ATOM 1516 N N . ALA A 1 196 ? 10.676 -6.347 -42.462 1.00 63.50 196 ALA A N 1
ATOM 1517 C CA . ALA A 1 196 ? 9.282 -6.762 -42.376 1.00 63.50 196 ALA A CA 1
ATOM 1518 C C . ALA A 1 196 ? 8.640 -6.862 -43.769 1.00 63.50 196 ALA A C 1
ATOM 1520 O O . ALA A 1 196 ? 7.881 -7.796 -44.006 1.00 63.50 196 ALA A O 1
ATOM 1521 N N . ASN A 1 197 ? 8.990 -5.970 -44.703 1.00 62.91 197 ASN A N 1
ATOM 1522 C CA . ASN A 1 197 ? 8.538 -6.049 -46.096 1.00 62.91 197 ASN A CA 1
ATOM 1523 C C . ASN A 1 197 ? 9.139 -7.237 -46.865 1.00 62.91 197 ASN A C 1
ATOM 1525 O O . ASN A 1 197 ? 8.503 -7.732 -47.793 1.00 62.91 197 ASN A O 1
ATOM 1529 N N . ASP A 1 198 ? 10.324 -7.722 -46.482 1.00 67.81 198 ASP A N 1
ATOM 1530 C CA . ASP A 1 198 ? 10.949 -8.879 -47.138 1.00 67.81 198 ASP A CA 1
ATOM 1531 C C . ASP A 1 198 ? 10.222 -10.203 -46.834 1.00 67.81 198 ASP A C 1
ATOM 1533 O O . ASP A 1 198 ? 10.285 -11.137 -47.633 1.00 67.81 198 ASP A O 1
ATOM 1537 N N . ASN A 1 199 ? 9.523 -10.303 -45.693 1.00 61.69 199 ASN A N 1
ATOM 1538 C CA . ASN A 1 199 ? 8.892 -11.552 -45.230 1.00 61.69 199 ASN A CA 1
ATOM 1539 C C . ASN A 1 199 ? 7.408 -11.425 -44.848 1.00 61.69 199 ASN A C 1
ATOM 1541 O O . ASN A 1 199 ? 6.771 -12.422 -44.506 1.00 61.69 199 ASN A O 1
ATOM 1545 N N . GLY A 1 200 ? 6.852 -10.217 -44.877 1.00 62.50 200 GLY A N 1
ATOM 1546 C CA . GLY A 1 200 ? 5.482 -9.914 -44.493 1.00 62.50 200 GLY A CA 1
ATOM 1547 C C . GLY A 1 200 ? 4.758 -9.180 -45.611 1.00 62.50 200 GLY A C 1
ATOM 1548 O O . GLY A 1 200 ? 5.269 -8.228 -46.191 1.00 62.50 200 GLY A O 1
ATOM 1549 N N . SER A 1 201 ? 3.535 -9.610 -45.903 1.00 66.50 201 SER A N 1
ATOM 1550 C CA . SER A 1 201 ? 2.626 -8.906 -46.805 1.00 66.50 201 SER A CA 1
ATOM 1551 C C . SER A 1 201 ? 1.421 -8.414 -46.017 1.00 66.50 201 SER A C 1
ATOM 1553 O O . SER A 1 201 ? 0.808 -9.185 -45.275 1.00 66.50 201 SER A O 1
ATOM 1555 N N . TYR A 1 202 ? 1.057 -7.148 -46.197 1.00 72.69 202 TYR A N 1
ATOM 1556 C CA . TYR A 1 202 ? -0.223 -6.639 -45.720 1.00 72.69 202 TYR A CA 1
ATOM 1557 C C . TYR A 1 202 ? -1.348 -7.158 -46.624 1.00 72.69 202 TYR A C 1
ATOM 1559 O O . TYR A 1 202 ? -1.267 -7.036 -47.844 1.00 72.69 202 TYR A O 1
ATOM 1567 N N . LEU A 1 203 ? -2.385 -7.734 -46.016 1.00 76.31 203 LEU A N 1
ATOM 1568 C CA . LEU A 1 203 ? -3.645 -8.069 -46.676 1.00 76.31 203 LEU A CA 1
ATOM 1569 C C . LEU A 1 203 ? -4.704 -7.085 -46.187 1.00 76.31 203 LEU A C 1
ATOM 1571 O O . LEU A 1 203 ? -4.884 -6.922 -44.976 1.00 76.31 203 LEU A O 1
ATOM 1575 N N . GLU A 1 204 ? -5.405 -6.440 -47.119 1.00 75.94 204 GLU A N 1
ATOM 1576 C CA . GLU A 1 204 ? -6.564 -5.624 -46.760 1.00 75.94 204 GLU A CA 1
ATOM 1577 C C . GLU A 1 204 ? -7.632 -6.497 -46.090 1.00 75.94 204 GLU A C 1
ATOM 1579 O O . GLU A 1 204 ? -7.717 -7.707 -46.304 1.00 75.94 204 GLU A O 1
ATOM 1584 N N . THR A 1 205 ? -8.437 -5.892 -45.215 1.00 80.44 205 THR A N 1
ATOM 1585 C CA . THR A 1 205 ? -9.377 -6.645 -44.364 1.00 80.44 205 THR A CA 1
ATOM 1586 C C . THR A 1 205 ? -10.395 -7.450 -45.177 1.00 80.44 205 THR A C 1
ATOM 1588 O O . THR A 1 205 ? -10.815 -8.522 -44.750 1.00 80.44 205 THR A O 1
ATOM 1591 N N . ASP A 1 206 ? -10.780 -6.956 -46.350 1.00 89.69 206 ASP A N 1
ATOM 1592 C CA . ASP A 1 206 ? -11.687 -7.619 -47.288 1.00 89.69 206 ASP A CA 1
ATOM 1593 C C . ASP A 1 206 ? -11.024 -8.744 -48.105 1.00 89.69 206 ASP A C 1
ATOM 1595 O O . ASP A 1 206 ? -11.728 -9.582 -48.665 1.00 89.69 206 ASP A O 1
ATOM 1599 N N . GLN A 1 207 ? -9.690 -8.810 -48.122 1.00 84.62 207 GLN A N 1
ATOM 1600 C CA . GLN A 1 207 ? -8.897 -9.867 -48.758 1.00 84.62 207 GLN A CA 1
ATOM 1601 C C . GLN A 1 207 ? -8.602 -11.042 -47.812 1.00 84.62 207 GLN A C 1
ATOM 1603 O O . GLN A 1 207 ? -7.995 -12.034 -48.217 1.00 84.62 207 GLN A O 1
ATOM 1608 N N . VAL A 1 208 ? -9.015 -10.955 -46.543 1.00 86.69 208 VAL A N 1
ATOM 1609 C CA . VAL A 1 208 ? -8.851 -12.041 -45.570 1.00 86.69 208 VAL A CA 1
ATOM 1610 C C . VAL A 1 208 ? -9.890 -13.132 -45.830 1.00 86.69 208 VAL A C 1
ATOM 1612 O O . VAL A 1 208 ? -11.058 -13.020 -45.454 1.00 86.69 208 VAL A O 1
ATOM 1615 N N . GLU A 1 209 ? -9.456 -14.235 -46.434 1.00 86.44 209 GLU A N 1
ATOM 1616 C CA . GLU A 1 209 ? -10.286 -15.427 -46.607 1.00 86.44 209 GLU A CA 1
ATOM 1617 C C . GLU A 1 209 ? -10.256 -16.325 -45.362 1.00 86.44 209 GLU A C 1
ATOM 1619 O O . GLU A 1 209 ? -9.249 -16.450 -44.659 1.00 86.44 209 GLU A O 1
ATOM 1624 N N . ARG A 1 210 ? -11.379 -16.994 -45.073 1.00 83.38 210 ARG A N 1
ATOM 1625 C CA . ARG A 1 210 ? -11.424 -17.992 -43.997 1.00 83.38 210 ARG A CA 1
ATOM 1626 C C . ARG A 1 210 ? -10.524 -19.174 -44.352 1.00 83.38 210 ARG A C 1
ATOM 1628 O O . ARG A 1 210 ? -10.730 -19.822 -45.372 1.00 83.38 210 ARG A O 1
ATOM 1635 N N . VAL A 1 211 ? -9.592 -19.498 -43.460 1.00 81.75 211 VAL A N 1
ATOM 1636 C CA . VAL A 1 211 ? -8.733 -20.680 -43.591 1.00 81.75 211 VAL A CA 1
ATOM 1637 C C . VAL A 1 211 ? -9.587 -21.953 -43.577 1.00 81.75 211 VAL A C 1
ATOM 1639 O O . VAL A 1 211 ? -10.385 -22.159 -42.661 1.00 81.75 211 VAL A O 1
ATOM 1642 N N . ASP A 1 212 ? -9.404 -22.819 -44.577 1.00 82.06 212 ASP A N 1
ATOM 1643 C CA . ASP A 1 212 ? -10.021 -24.147 -44.611 1.00 82.06 212 ASP A CA 1
ATOM 1644 C C . ASP A 1 212 ? -9.340 -25.078 -43.599 1.00 82.06 212 ASP A C 1
ATOM 1646 O O . ASP A 1 212 ? -8.189 -25.492 -43.755 1.00 82.06 212 ASP A O 1
ATOM 1650 N N . LEU A 1 213 ? -10.078 -25.420 -42.546 1.00 83.62 213 LEU A N 1
ATOM 1651 C CA . LEU A 1 213 ? -9.597 -26.253 -41.447 1.00 83.62 213 LEU A CA 1
ATOM 1652 C C . LEU A 1 213 ? -9.753 -27.758 -41.720 1.00 83.62 213 LEU A C 1
ATOM 1654 O O . LEU A 1 213 ? -9.317 -28.562 -40.899 1.00 83.62 213 LEU A O 1
ATOM 1658 N N . SER A 1 214 ? -10.336 -28.168 -42.856 1.00 80.69 214 SER A N 1
ATOM 1659 C CA . SER A 1 214 ? -10.604 -29.580 -43.182 1.00 80.69 214 SER A CA 1
ATOM 1660 C C . SER A 1 214 ? -9.345 -30.453 -43.272 1.00 80.69 214 SER A C 1
ATOM 1662 O O . SER A 1 214 ? -9.429 -31.677 -43.155 1.00 80.69 214 SER A O 1
ATOM 1664 N N . LYS A 1 215 ? -8.172 -29.829 -43.439 1.00 73.62 215 LYS A N 1
ATOM 1665 C CA . LYS A 1 215 ? -6.861 -30.492 -43.509 1.00 73.62 215 LYS A CA 1
ATOM 1666 C C . LYS A 1 215 ? -6.039 -30.389 -42.222 1.00 73.62 215 LYS A C 1
ATOM 1668 O O . LYS A 1 215 ? -4.949 -30.953 -42.164 1.00 73.62 215 LYS A O 1
ATOM 1673 N N . ILE A 1 216 ? -6.532 -29.694 -41.195 1.00 76.25 216 ILE A N 1
ATOM 1674 C CA . ILE A 1 216 ? -5.852 -29.606 -39.899 1.00 76.25 216 ILE A CA 1
ATOM 1675 C C . ILE A 1 216 ? -6.308 -30.782 -39.033 1.00 76.25 216 ILE A C 1
ATOM 1677 O O . ILE A 1 216 ? -7.348 -30.742 -38.378 1.00 76.25 216 ILE A O 1
ATOM 1681 N N . THR A 1 217 ? -5.518 -31.852 -39.025 1.00 66.62 217 THR A N 1
ATOM 1682 C CA . THR A 1 217 ? -5.684 -32.954 -38.074 1.00 66.62 217 THR A CA 1
ATOM 1683 C C . THR A 1 217 ? -4.944 -32.623 -36.786 1.00 66.62 217 THR A C 1
ATOM 1685 O O . THR A 1 217 ? -3.715 -32.629 -36.752 1.00 66.62 217 THR A O 1
ATOM 1688 N N . TRP A 1 218 ? -5.685 -32.350 -35.715 1.00 66.88 218 TRP A N 1
ATOM 1689 C CA . TRP A 1 218 ? -5.116 -32.302 -34.372 1.00 66.88 218 TRP A CA 1
ATOM 1690 C C . TRP A 1 218 ? -4.606 -33.699 -34.000 1.00 66.88 218 TRP A C 1
ATOM 1692 O O . TRP A 1 218 ? -5.343 -34.681 -34.120 1.00 66.88 218 TRP A O 1
ATOM 1702 N N . ILE A 1 219 ? -3.340 -33.790 -33.591 1.00 55.88 219 ILE A N 1
ATOM 1703 C CA . ILE A 1 219 ? -2.752 -35.025 -33.063 1.00 55.88 219 ILE A CA 1
ATOM 1704 C C . ILE A 1 219 ? -3.529 -35.389 -31.791 1.00 55.88 219 ILE A C 1
ATOM 1706 O O . ILE A 1 219 ? -3.665 -34.559 -30.892 1.00 55.88 219 ILE A O 1
ATOM 1710 N N . ARG A 1 220 ? -4.086 -36.602 -31.773 1.00 48.47 220 ARG A N 1
ATOM 1711 C CA . ARG A 1 220 ? -4.724 -37.223 -30.607 1.00 48.47 220 ARG A CA 1
ATOM 1712 C C . ARG A 1 220 ? -3.686 -37.830 -29.678 1.00 48.47 220 ARG A C 1
ATOM 1714 O O . ARG A 1 220 ? -2.707 -38.393 -30.214 1.00 48.47 220 ARG A O 1
#